Protein AF-A0A8J7ZF62-F1 (afdb_monomer_lite)

pLDDT: mean 92.62, std 10.87, range [41.09, 98.81]

Secondary structure (DSSP, 8-state):
-----SSHHHHHHHHHHHHHHHHHHHHHIIIIIGGGS-HHHHHHHHHHHHHHHHHSTT-HHHHHHHHHHHHHHHHHHHHTT-HHHHHHHHHHHHHHHHHTTT-HHHHHHHHHHHHHHHHHTBTBS-HHHHHHHHHHHHHHHHHTSS-HHHHHHHHHHHHHHHHHHHHTT-HHHHHHHHHHHHHHHHHSTT-HHHHHHHHHHHHHHHHHHHHTT-HHHHHHHHHHHHHHHHHSTT-HHHHHHHHHHHHHHHHHHTT-

Radius of gyration: 22.42 Å; chains: 1; bounding box: 70×42×64 Å

Structure (mmCIF, N/CA/C/O backbone):
data_AF-A0A8J7ZF62-F1
#
_entry.id   AF-A0A8J7ZF62-F1
#
loop_
_atom_site.group_PDB
_atom_site.id
_atom_site.type_symbol
_atom_site.label_atom_id
_atom_site.label_alt_id
_atom_site.label_comp_id
_atom_site.label_asym_id
_atom_site.label_entity_id
_atom_site.label_seq_id
_atom_site.pdbx_PDB_ins_code
_atom_site.Cartn_x
_atom_site.Cartn_y
_atom_site.Cartn_z
_atom_site.occupancy
_atom_site.B_iso_or_equiv
_atom_site.auth_seq_id
_atom_site.auth_comp_id
_atom_site.auth_asym_id
_atom_site.auth_atom_id
_atom_site.pdbx_PDB_model_num
ATOM 1 N N . MET A 1 1 ? -43.590 -21.146 37.765 1.00 41.09 1 MET A N 1
ATOM 2 C CA . MET A 1 1 ? -42.266 -20.569 37.448 1.00 41.09 1 MET A CA 1
ATOM 3 C C . MET A 1 1 ? -42.367 -19.839 36.117 1.00 41.09 1 MET A C 1
ATOM 5 O O . MET A 1 1 ? -42.512 -20.494 35.096 1.00 41.09 1 MET A O 1
ATOM 9 N N . LYS A 1 2 ? -42.397 -18.501 36.124 1.00 45.12 2 LYS A N 1
ATOM 10 C CA . LYS A 1 2 ? -42.258 -17.694 34.902 1.00 45.12 2 LYS A CA 1
ATOM 11 C C . LYS A 1 2 ? -40.768 -17.445 34.701 1.00 45.12 2 LYS A C 1
ATOM 13 O O . LYS A 1 2 ? -40.130 -16.904 35.596 1.00 45.12 2 LYS A O 1
ATOM 18 N N . ILE A 1 3 ? -40.233 -17.885 33.570 1.00 49.31 3 ILE A N 1
ATOM 19 C CA . ILE A 1 3 ? -38.840 -17.643 33.200 1.00 49.31 3 ILE A CA 1
ATOM 20 C C . ILE A 1 3 ? -38.743 -16.197 32.677 1.00 49.31 3 ILE A C 1
ATOM 22 O O . ILE A 1 3 ? -39.467 -15.870 31.733 1.00 49.31 3 ILE A O 1
ATOM 26 N N . PRO A 1 4 ? -37.901 -15.318 33.251 1.00 48.88 4 PRO A N 1
ATOM 27 C CA . PRO A 1 4 ? -37.620 -14.012 32.671 1.00 48.88 4 PRO A CA 1
ATOM 28 C C . PRO A 1 4 ? -36.510 -14.181 31.623 1.00 48.88 4 PRO A C 1
ATOM 30 O O . PRO A 1 4 ? -35.375 -14.480 31.970 1.00 48.88 4 PRO A O 1
ATOM 33 N N . LEU A 1 5 ? -36.839 -14.056 30.334 1.00 51.59 5 LEU A N 1
ATOM 34 C CA . LEU A 1 5 ? -35.880 -14.264 29.231 1.00 51.59 5 LEU A CA 1
ATOM 35 C C . LEU A 1 5 ? -35.875 -13.135 28.181 1.00 51.59 5 LEU A C 1
ATOM 37 O O . LEU A 1 5 ? -35.292 -13.302 27.114 1.00 51.59 5 LEU A O 1
ATOM 41 N N . SER A 1 6 ? -36.501 -11.981 28.447 1.00 55.50 6 SER A N 1
ATOM 42 C CA . SER A 1 6 ? -36.688 -10.933 27.424 1.00 55.50 6 SER A CA 1
ATOM 43 C C . SER A 1 6 ? -36.135 -9.539 27.753 1.00 55.50 6 SER A C 1
ATOM 45 O O . SER A 1 6 ? -36.217 -8.672 26.888 1.00 55.50 6 SER A O 1
ATOM 47 N N . SER A 1 7 ? -35.586 -9.286 28.949 1.00 56.16 7 SER A N 1
ATOM 48 C CA . SER A 1 7 ? -35.000 -7.973 29.295 1.00 56.16 7 SER A CA 1
ATOM 49 C C . SER A 1 7 ? -33.558 -7.819 28.810 1.00 56.16 7 SER A C 1
ATOM 51 O O . SER A 1 7 ? -33.207 -6.782 28.256 1.00 56.16 7 SER A O 1
ATOM 53 N N . ASP A 1 8 ? -32.745 -8.866 28.952 1.00 56.59 8 ASP A N 1
ATOM 54 C CA . ASP A 1 8 ? -31.286 -8.752 28.806 1.00 56.59 8 ASP A CA 1
ATOM 55 C C . ASP A 1 8 ? -30.835 -8.697 27.344 1.00 56.59 8 ASP A C 1
ATOM 57 O O . ASP A 1 8 ? -29.896 -7.990 27.002 1.00 56.59 8 ASP A O 1
ATOM 61 N N . LYS A 1 9 ? -31.547 -9.369 26.431 1.00 58.22 9 LYS A N 1
ATOM 62 C CA . LYS A 1 9 ? -31.253 -9.266 24.989 1.00 58.22 9 LYS A CA 1
ATOM 63 C C . LYS A 1 9 ? -31.572 -7.884 24.420 1.00 58.22 9 LYS A C 1
ATOM 65 O O . LYS A 1 9 ? -30.932 -7.455 23.466 1.00 58.22 9 LYS A O 1
ATOM 70 N N . LYS A 1 10 ? -32.562 -7.196 24.996 1.00 61.75 10 LYS A N 1
ATOM 71 C CA . LYS A 1 10 ? -32.988 -5.876 24.530 1.00 61.75 10 LYS A CA 1
ATOM 72 C C . LYS A 1 10 ? -32.010 -4.788 24.979 1.00 61.75 10 LYS A C 1
ATOM 74 O O . LYS A 1 10 ? -31.661 -3.935 24.176 1.00 61.75 10 LYS A O 1
ATOM 79 N N . SER A 1 11 ? -31.498 -4.872 26.209 1.00 67.06 11 SER A N 1
ATOM 80 C CA . SER A 1 11 ? -30.490 -3.927 26.711 1.00 67.06 11 SER A CA 1
ATOM 81 C C . SER A 1 11 ? -29.130 -4.079 26.021 1.00 67.06 11 SER A C 1
ATOM 83 O O . SER A 1 11 ? -28.473 -3.072 25.760 1.00 67.06 11 SER A O 1
ATOM 85 N N . ILE A 1 12 ? -28.722 -5.308 25.677 1.00 68.69 12 ILE A N 1
ATOM 86 C CA . ILE A 1 12 ? -27.487 -5.563 24.916 1.00 68.69 12 ILE A CA 1
ATOM 87 C C . ILE A 1 12 ? -27.594 -4.949 23.514 1.00 68.69 12 ILE A C 1
ATOM 89 O O . ILE A 1 12 ? -26.737 -4.155 23.139 1.00 68.69 12 ILE A O 1
ATOM 93 N N . SER A 1 13 ? -28.692 -5.215 22.800 1.00 71.94 13 SER A N 1
ATOM 94 C CA . SER A 1 13 ? -28.935 -4.657 21.463 1.00 71.94 13 SER A CA 1
ATOM 95 C C . SER A 1 13 ? -28.992 -3.123 21.457 1.00 71.94 13 SER A C 1
ATOM 97 O O . SER A 1 13 ? -28.430 -2.500 20.563 1.00 71.94 13 SER A O 1
ATOM 99 N N . GLU A 1 14 ? -29.606 -2.496 22.466 1.00 73.56 14 GLU A N 1
ATOM 100 C CA . GLU A 1 14 ? -29.635 -1.030 22.594 1.00 73.56 14 GLU A CA 1
ATOM 101 C C . GLU A 1 14 ? -28.251 -0.427 22.912 1.00 73.56 14 GLU A C 1
ATOM 103 O O . GLU A 1 14 ? -27.974 0.720 22.561 1.00 73.56 14 GLU A O 1
ATOM 108 N N . THR A 1 15 ? -27.370 -1.174 23.584 1.00 74.81 15 THR A N 1
ATOM 109 C CA . THR A 1 15 ? -26.011 -0.714 23.925 1.00 74.81 15 THR A CA 1
ATOM 110 C C . THR A 1 15 ? -25.049 -0.869 22.745 1.00 74.81 15 THR A C 1
ATOM 112 O O . THR A 1 15 ? -24.206 0.005 22.519 1.00 74.81 15 THR A O 1
ATOM 115 N N . GLU A 1 16 ? -25.197 -1.947 21.971 1.00 75.50 16 GLU A N 1
ATOM 116 C CA . GLU A 1 16 ? -24.475 -2.164 20.712 1.00 75.50 16 GLU A CA 1
ATOM 117 C C . GLU A 1 16 ? -24.835 -1.080 19.685 1.00 75.50 16 GLU A C 1
ATOM 119 O O . GLU A 1 16 ? -23.938 -0.415 19.172 1.00 75.50 16 GLU A O 1
ATOM 124 N N . ASP A 1 17 ? -26.127 -0.787 19.502 1.00 85.12 17 ASP A N 1
ATOM 125 C CA . ASP A 1 17 ? -26.613 0.242 18.568 1.00 85.12 17 ASP A CA 1
ATOM 126 C C . ASP A 1 17 ? -26.085 1.654 18.903 1.00 85.12 17 ASP A C 1
ATOM 128 O O . ASP A 1 17 ? -25.658 2.422 18.032 1.00 85.12 17 ASP A O 1
ATOM 132 N N . ARG A 1 18 ? -26.006 1.992 20.198 1.00 90.75 18 ARG A N 1
ATOM 133 C CA . ARG A 1 18 ? -25.376 3.245 20.656 1.00 90.75 18 ARG A CA 1
ATOM 134 C C . ARG A 1 18 ? -23.875 3.278 20.387 1.00 90.75 18 ARG A C 1
ATOM 136 O O . ARG A 1 18 ? -23.352 4.328 20.014 1.00 90.75 18 ARG A O 1
ATOM 143 N N . SER A 1 19 ? -23.183 2.158 20.588 1.00 95.12 19 SER A N 1
ATOM 144 C CA . SER A 1 19 ? -21.737 2.065 20.363 1.00 95.12 19 SER A CA 1
ATOM 145 C C . SER A 1 19 ? -21.403 2.207 18.880 1.00 95.12 19 SER A C 1
ATOM 147 O O . SER A 1 19 ? -20.509 2.966 18.521 1.00 95.12 19 SER A O 1
ATOM 149 N N . GLU A 1 20 ? -22.169 1.564 18.004 1.00 96.56 20 GLU A N 1
ATOM 150 C CA . GLU A 1 20 ? -22.017 1.706 16.556 1.00 96.56 20 GLU A CA 1
ATOM 151 C C . GLU A 1 20 ? -22.341 3.123 16.083 1.00 96.56 20 GLU A C 1
ATOM 153 O O . GLU A 1 20 ? -21.594 3.701 15.294 1.00 96.56 20 GLU A O 1
ATOM 158 N N . THR A 1 21 ? -23.403 3.737 16.613 1.00 97.19 21 THR A N 1
ATOM 159 C CA . THR A 1 21 ? -23.726 5.140 16.315 1.00 97.19 21 THR A CA 1
ATOM 160 C C . THR A 1 21 ? -22.565 6.061 16.683 1.00 97.19 21 THR A C 1
ATOM 162 O O . THR A 1 21 ? -22.135 6.873 15.861 1.00 97.19 21 THR A O 1
ATOM 165 N N . ARG A 1 22 ? -21.977 5.879 17.872 1.00 97.75 22 ARG A N 1
ATOM 166 C CA . ARG A 1 22 ? -20.811 6.662 18.290 1.00 97.75 22 ARG A CA 1
ATOM 167 C C . ARG A 1 22 ? -19.579 6.399 17.418 1.00 97.75 22 ARG A C 1
ATOM 169 O O . ARG A 1 22 ? -18.845 7.335 17.111 1.00 97.75 22 ARG A O 1
ATOM 176 N N . ALA A 1 23 ? -19.360 5.159 16.980 1.00 98.19 23 ALA A N 1
ATOM 177 C CA . ALA A 1 23 ? -18.282 4.818 16.052 1.00 98.19 23 ALA A CA 1
ATOM 178 C C . ALA A 1 23 ? -18.431 5.540 14.701 1.00 98.19 23 ALA A C 1
ATOM 180 O O . ALA A 1 23 ? -17.444 6.047 14.167 1.00 98.19 23 ALA A O 1
ATOM 181 N N . ARG A 1 24 ? -19.658 5.645 14.172 1.00 98.12 24 ARG A N 1
ATOM 182 C CA . ARG A 1 24 ? -19.947 6.391 12.934 1.00 98.12 24 ARG A CA 1
ATOM 183 C C . ARG A 1 24 ? -19.657 7.888 13.103 1.00 98.12 24 ARG A C 1
ATOM 185 O O . ARG A 1 24 ? -18.966 8.466 12.269 1.00 98.12 24 ARG A O 1
ATOM 192 N N . GLU A 1 25 ? -20.077 8.490 14.218 1.00 97.94 25 GLU A N 1
ATOM 193 C CA . GLU A 1 25 ? -19.758 9.893 14.537 1.00 97.94 25 GLU A CA 1
ATOM 194 C C . GLU A 1 25 ? -18.243 10.145 14.622 1.00 97.94 25 GLU A C 1
ATOM 196 O O . GLU A 1 25 ? -17.729 11.101 14.039 1.00 97.94 25 GLU A O 1
ATOM 201 N N . LEU A 1 26 ? -17.509 9.280 15.332 1.00 98.31 26 LEU A N 1
ATOM 202 C CA . LEU A 1 26 ? -16.053 9.389 15.473 1.00 98.31 26 LEU A CA 1
ATOM 203 C C . LEU A 1 26 ? -15.341 9.214 14.131 1.00 98.31 26 LEU A C 1
ATOM 205 O O . LEU A 1 26 ? -14.398 9.953 13.835 1.00 98.31 26 LEU A O 1
ATOM 209 N N . MET A 1 27 ? -15.810 8.285 13.295 1.00 98.00 27 MET A N 1
ATOM 210 C CA . MET A 1 27 ? -15.311 8.138 11.933 1.00 98.00 27 MET A CA 1
ATOM 211 C C . MET A 1 27 ? -15.500 9.432 11.136 1.00 98.00 27 MET A C 1
ATOM 213 O O . MET A 1 27 ? -14.552 9.880 10.485 1.00 98.00 27 MET A O 1
ATOM 217 N N . ASP A 1 28 ? -16.674 10.059 11.186 1.00 96.75 28 ASP A N 1
ATOM 218 C CA . ASP A 1 28 ? -16.930 11.304 10.457 1.00 96.75 28 ASP A CA 1
ATOM 219 C C . ASP A 1 28 ? -16.019 12.439 10.936 1.00 96.75 28 ASP A C 1
ATOM 221 O O . ASP A 1 28 ? -15.400 13.123 10.112 1.00 96.75 28 ASP A O 1
ATOM 225 N N . LEU A 1 29 ? -15.852 12.587 12.255 1.00 97.25 29 LEU A N 1
ATOM 226 C CA . LEU A 1 29 ?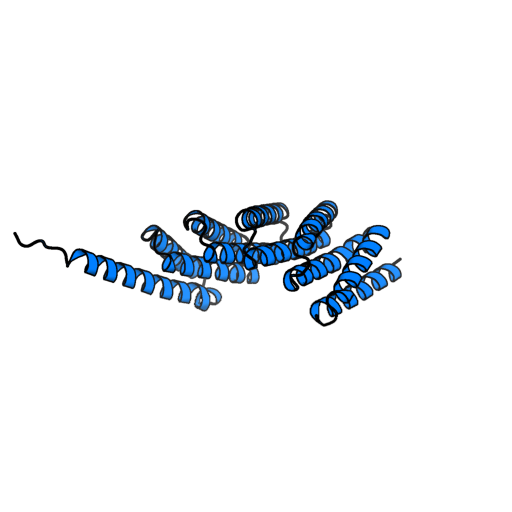 -14.924 13.545 12.864 1.00 97.25 29 LEU A CA 1
ATOM 227 C C . LEU A 1 29 ? -13.486 13.342 12.367 1.00 97.25 29 LEU A C 1
ATOM 229 O O . LEU A 1 29 ? -12.842 14.284 11.893 1.00 97.25 29 LEU A O 1
ATOM 233 N N . ILE A 1 30 ? -12.989 12.106 12.399 1.00 97.00 30 ILE A N 1
ATOM 234 C CA . ILE A 1 30 ? -11.614 11.783 12.007 1.00 97.00 30 ILE A CA 1
ATOM 235 C C . ILE A 1 30 ? -11.395 11.936 10.498 1.00 97.00 30 ILE A C 1
ATOM 237 O O . ILE A 1 30 ? -10.363 12.451 10.069 1.00 97.00 30 ILE A O 1
ATOM 241 N N . THR A 1 31 ? -12.341 11.492 9.675 1.00 94.31 31 THR A N 1
ATOM 242 C CA . THR A 1 31 ? -12.147 11.428 8.219 1.00 94.31 31 THR A CA 1
ATOM 243 C C . THR A 1 31 ? -12.431 12.754 7.514 1.00 94.31 31 THR A C 1
ATOM 245 O O . THR A 1 31 ? -11.742 13.073 6.543 1.00 94.31 31 THR A O 1
ATOM 248 N N . HIS A 1 32 ? -13.380 13.557 8.010 1.00 92.31 32 HIS A N 1
ATOM 249 C CA . HIS A 1 32 ? -13.807 14.799 7.354 1.00 92.31 32 HIS A CA 1
ATOM 250 C C . HIS A 1 32 ? -13.355 16.070 8.080 1.00 92.31 32 HIS A C 1
ATOM 252 O O . HIS A 1 32 ? -13.040 17.068 7.423 1.00 92.31 32 HIS A O 1
ATOM 258 N N . PHE A 1 33 ? -13.301 16.058 9.416 1.00 89.75 33 PHE A N 1
ATOM 259 C CA . PHE A 1 33 ? -13.022 17.268 10.195 1.00 89.75 33 PHE A CA 1
ATOM 260 C C . PHE A 1 33 ? -11.558 17.377 10.624 1.00 89.75 33 PHE A C 1
ATOM 262 O O . PHE A 1 33 ? -10.990 18.464 10.503 1.00 89.75 33 PHE A O 1
ATOM 269 N N . ALA A 1 34 ? -10.904 16.281 11.026 1.00 90.31 34 ALA A N 1
ATOM 270 C CA . ALA A 1 34 ? -9.503 16.292 11.469 1.00 90.31 34 ALA A CA 1
ATOM 271 C C . ALA A 1 34 ? -8.514 16.976 10.495 1.00 90.31 34 ALA A C 1
ATOM 273 O O . ALA A 1 34 ? -7.619 17.692 10.965 1.00 90.31 34 ALA A O 1
ATOM 274 N N . PRO A 1 35 ? -8.677 16.884 9.153 1.00 89.38 35 PRO A N 1
ATOM 275 C CA . PRO A 1 35 ? -7.823 17.610 8.212 1.00 89.38 35 PRO A CA 1
ATOM 276 C C . PRO A 1 35 ? -7.818 19.138 8.390 1.00 89.38 35 PRO A C 1
ATOM 278 O O . PRO A 1 35 ? -6.877 19.789 7.934 1.00 89.38 35 PRO A O 1
ATOM 281 N N . LYS A 1 36 ? -8.819 19.710 9.071 1.00 90.62 36 LYS A N 1
ATOM 282 C CA . LYS A 1 36 ? -8.976 21.154 9.319 1.00 90.62 36 LYS A CA 1
ATOM 283 C C . LYS A 1 36 ? -8.787 21.556 10.785 1.00 90.62 36 LYS A C 1
ATOM 285 O O . LYS A 1 36 ? -8.944 22.729 11.103 1.00 90.62 36 LYS A O 1
ATOM 290 N N . GLN A 1 37 ? -8.480 20.608 11.666 1.00 91.44 37 GLN A N 1
ATOM 291 C CA . GLN A 1 37 ? -8.398 20.831 13.110 1.00 91.44 37 GLN A CA 1
ATOM 292 C C . GLN A 1 37 ? -6.960 20.699 13.632 1.00 91.44 37 GLN A C 1
ATOM 294 O O . GLN A 1 37 ? -6.110 20.098 12.956 1.00 91.44 37 GLN A O 1
ATOM 299 N N . PRO A 1 38 ? -6.674 21.231 14.838 1.00 92.69 38 PRO A N 1
ATOM 300 C CA . PRO A 1 38 ? -5.448 20.925 15.560 1.00 92.69 38 PRO A CA 1
ATOM 301 C C . PRO A 1 38 ? -5.266 19.416 15.735 1.00 92.69 38 PRO A C 1
ATOM 303 O O . PRO A 1 38 ? -6.230 18.672 15.912 1.00 92.69 38 PRO A O 1
ATOM 306 N N . VAL A 1 39 ? -4.015 18.954 15.730 1.00 93.31 39 VAL A N 1
ATOM 307 C CA . VAL A 1 39 ? -3.707 17.521 15.876 1.00 93.31 39 VAL A CA 1
ATOM 308 C C . VAL A 1 39 ? -4.200 16.941 17.210 1.00 93.31 39 VAL A C 1
ATOM 310 O O . VAL A 1 39 ? -4.507 15.757 17.295 1.00 93.31 39 VAL A O 1
ATOM 313 N N . THR A 1 40 ? -4.343 17.777 18.240 1.00 95.12 40 THR A N 1
ATOM 314 C CA . THR A 1 40 ? -4.894 17.388 19.543 1.00 95.12 40 THR A CA 1
ATOM 315 C C . THR A 1 40 ? -6.334 16.890 19.445 1.00 95.12 40 THR A C 1
ATOM 317 O O . THR A 1 40 ? -6.666 15.906 20.095 1.00 95.12 40 THR A O 1
ATOM 320 N N . GLU A 1 41 ? -7.169 17.495 18.593 1.00 96.00 41 GLU A N 1
ATOM 321 C CA . GLU A 1 41 ? -8.555 17.046 18.393 1.00 96.00 41 GLU A CA 1
ATOM 322 C C . GLU A 1 41 ? -8.603 15.658 17.760 1.00 96.00 41 GLU A C 1
ATOM 324 O O . GLU A 1 41 ? -9.335 14.785 18.219 1.00 96.00 41 GLU A O 1
ATOM 329 N N . PHE A 1 42 ? -7.742 15.416 16.766 1.00 96.81 42 PHE A N 1
ATOM 330 C CA . PHE A 1 42 ? -7.580 14.081 16.199 1.00 96.81 42 PHE A CA 1
ATOM 331 C C . PHE A 1 42 ? -7.225 13.057 17.285 1.00 96.81 42 PHE A C 1
ATOM 333 O O . PHE A 1 42 ? -7.841 11.993 17.343 1.00 96.81 42 PHE A O 1
ATOM 340 N N . TYR A 1 43 ? -6.264 13.385 18.155 1.00 97.12 43 TYR A N 1
ATOM 341 C CA . TYR A 1 43 ? -5.836 12.482 19.221 1.00 97.12 43 TYR A CA 1
ATOM 342 C C . TYR A 1 43 ? -6.926 12.223 20.266 1.00 97.12 43 TYR A C 1
ATOM 344 O O . TYR A 1 43 ? -7.049 11.091 20.734 1.00 97.12 43 TYR A O 1
ATOM 352 N N . ASN A 1 44 ? -7.761 13.215 20.577 1.00 97.62 44 ASN A N 1
ATOM 353 C CA . ASN A 1 44 ? -8.921 13.027 21.446 1.00 97.62 44 ASN A CA 1
ATOM 354 C C . ASN A 1 44 ? -9.906 12.018 20.836 1.00 97.62 44 ASN A C 1
ATOM 356 O O . ASN A 1 44 ? -10.265 11.034 21.482 1.00 97.62 44 ASN A O 1
ATOM 360 N N . TRP A 1 45 ? -10.288 12.216 19.571 1.00 98.25 45 TRP A N 1
ATOM 361 C CA . TRP A 1 45 ? -11.265 11.353 18.901 1.00 98.25 45 TRP A CA 1
ATOM 362 C C . TRP A 1 45 ? -10.742 9.941 18.660 1.00 98.25 45 TRP A C 1
ATOM 364 O O . TRP A 1 45 ? -11.469 8.977 18.888 1.00 98.25 45 TRP A O 1
ATOM 374 N N . ILE A 1 46 ? -9.485 9.783 18.233 1.00 98.25 46 ILE A N 1
ATOM 375 C CA . ILE A 1 46 ? -8.940 8.444 17.987 1.00 98.25 46 ILE A CA 1
ATOM 376 C C . ILE A 1 46 ? -8.746 7.662 19.286 1.00 98.25 46 ILE A C 1
ATOM 378 O O . ILE A 1 46 ? -8.992 6.461 19.303 1.00 98.25 46 ILE A O 1
ATOM 382 N N . THR A 1 47 ? -8.371 8.326 20.384 1.00 98.38 47 THR A N 1
ATOM 383 C CA . THR A 1 47 ? -8.261 7.678 21.701 1.00 98.38 47 THR A CA 1
ATOM 384 C C . THR A 1 47 ? -9.626 7.187 22.173 1.00 98.38 47 THR A C 1
ATOM 386 O O . THR A 1 47 ? -9.752 6.058 22.646 1.00 98.38 47 THR A O 1
ATOM 389 N N . GLU A 1 48 ? -10.668 8.003 21.994 1.00 98.31 48 GLU A N 1
ATOM 390 C CA . GLU A 1 48 ? -12.041 7.592 22.286 1.00 98.31 48 GLU A CA 1
ATOM 391 C C . GLU A 1 48 ? -12.461 6.387 21.431 1.00 98.31 48 GLU A C 1
ATOM 393 O O . GLU A 1 48 ? -13.007 5.417 21.959 1.00 98.31 48 GLU A O 1
ATOM 398 N N . PHE A 1 49 ? -12.156 6.407 20.131 1.00 98.44 49 PHE A N 1
ATOM 399 C CA . PHE A 1 49 ? -12.523 5.329 19.214 1.00 98.44 49 PHE A CA 1
ATOM 400 C C . PHE A 1 49 ? -11.782 4.019 19.526 1.00 98.44 49 PHE A C 1
ATOM 402 O O . PHE A 1 49 ? -12.386 2.947 19.530 1.00 98.44 49 PHE A O 1
ATOM 409 N N . LEU A 1 50 ? -10.493 4.092 19.870 1.00 98.12 50 LEU A N 1
ATOM 410 C CA . LEU A 1 50 ? -9.723 2.933 20.326 1.00 98.12 50 LEU A CA 1
ATOM 411 C C . LEU A 1 50 ? -10.343 2.328 21.594 1.00 98.12 50 LEU A C 1
ATOM 413 O O . LEU A 1 50 ? -10.592 1.125 21.632 1.00 98.12 50 LEU A O 1
ATOM 417 N N . SER A 1 51 ? -10.699 3.155 22.583 1.00 97.94 51 SER A N 1
ATOM 418 C CA . SER A 1 51 ? -11.371 2.680 23.802 1.00 97.94 51 SER A CA 1
ATOM 419 C C . SER A 1 51 ? -12.746 2.065 23.517 1.00 97.94 51 SER A C 1
ATOM 421 O O . SER A 1 51 ? -13.137 1.078 24.145 1.00 97.94 51 SER A O 1
ATOM 423 N N . LEU A 1 52 ? -13.497 2.626 22.566 1.00 97.50 52 LEU A N 1
ATOM 424 C CA . LEU A 1 52 ? -14.780 2.078 22.132 1.00 97.50 52 LEU A CA 1
ATOM 425 C C . LEU A 1 52 ? -14.615 0.686 21.501 1.00 97.50 52 LEU A C 1
ATOM 427 O O . LEU A 1 52 ? -15.404 -0.208 21.803 1.00 97.50 52 LEU A O 1
ATOM 431 N N . ASN A 1 53 ? -13.578 0.488 20.684 1.00 96.50 53 ASN A N 1
ATOM 432 C CA . ASN A 1 53 ? -13.234 -0.810 20.105 1.00 96.50 53 ASN A CA 1
ATOM 433 C C . ASN A 1 53 ? -12.801 -1.828 21.173 1.00 96.50 53 ASN A C 1
ATOM 435 O O . ASN A 1 53 ? -13.276 -2.959 21.166 1.00 96.50 53 ASN A O 1
ATOM 439 N N . GLU A 1 54 ? -11.973 -1.424 22.141 1.00 96.12 54 GLU A N 1
ATOM 440 C CA . GLU A 1 54 ? -11.555 -2.286 23.260 1.00 96.12 54 GLU A CA 1
ATOM 441 C C . GLU A 1 54 ? -12.735 -2.771 24.113 1.00 96.12 54 GLU A C 1
ATOM 443 O O . GLU A 1 54 ? -12.741 -3.909 24.581 1.00 96.12 54 GLU A O 1
ATOM 448 N N . LYS A 1 55 ? -13.757 -1.926 24.299 1.00 95.88 55 LYS A N 1
ATOM 449 C CA . LYS A 1 55 ? -14.995 -2.290 25.010 1.00 95.88 55 LYS A CA 1
ATOM 450 C C . LYS A 1 55 ? -15.907 -3.209 24.197 1.00 95.88 55 LYS A C 1
ATOM 452 O O . LYS A 1 55 ? -16.761 -3.870 24.781 1.00 95.88 55 LYS A O 1
ATOM 457 N N . ASN A 1 56 ? -15.726 -3.260 22.879 1.00 94.00 56 ASN A N 1
ATOM 458 C CA . ASN A 1 56 ? -16.554 -4.023 21.949 1.00 94.00 56 ASN A CA 1
ATOM 459 C C . ASN A 1 56 ? -15.689 -4.912 21.028 1.00 94.00 56 ASN A C 1
ATOM 461 O O . ASN A 1 56 ? -15.804 -4.822 19.805 1.00 94.00 56 ASN A O 1
ATOM 465 N N . PRO A 1 57 ? -14.842 -5.809 21.573 1.00 90.94 57 PRO A N 1
ATOM 466 C CA . PRO A 1 57 ? -13.783 -6.485 20.814 1.00 90.94 57 PRO A CA 1
ATOM 467 C C . PRO A 1 57 ? -14.290 -7.468 19.748 1.00 90.94 57 PRO A C 1
ATOM 469 O O . PRO A 1 57 ? -13.511 -7.919 18.917 1.00 90.94 57 PRO A O 1
ATOM 472 N N . ASN A 1 58 ? -15.579 -7.814 19.765 1.00 90.12 58 ASN A N 1
ATOM 473 C CA . ASN A 1 58 ? -16.207 -8.697 18.779 1.00 90.12 58 ASN A CA 1
ATOM 474 C C . ASN A 1 58 ? -17.136 -7.948 17.807 1.00 90.12 58 ASN A C 1
ATOM 476 O O . ASN A 1 58 ? -17.736 -8.581 16.937 1.00 90.12 58 ASN A O 1
ATOM 480 N N . ASN A 1 59 ? -17.291 -6.625 17.951 1.00 92.88 59 ASN A N 1
ATOM 481 C CA . ASN A 1 59 ? -18.141 -5.844 17.060 1.00 92.88 59 ASN A CA 1
ATOM 482 C C . ASN A 1 59 ? -17.370 -5.510 15.773 1.00 92.88 59 ASN A C 1
ATOM 484 O O . ASN A 1 59 ? -16.499 -4.637 15.746 1.00 92.88 59 ASN A O 1
ATOM 488 N N . LYS A 1 60 ? -17.712 -6.225 14.698 1.00 92.56 60 LYS A N 1
ATOM 489 C CA . LYS A 1 60 ? -17.066 -6.087 13.388 1.00 92.56 60 LYS A CA 1
ATOM 490 C C . LYS A 1 60 ? -17.267 -4.709 12.764 1.00 92.56 60 LYS A C 1
ATOM 492 O O . LYS A 1 60 ? -16.353 -4.221 12.110 1.00 92.56 60 LYS A O 1
ATOM 497 N N . GLU A 1 61 ? -18.424 -4.081 12.966 1.00 94.31 61 GLU A N 1
ATOM 498 C CA . GLU A 1 61 ? -18.689 -2.754 12.409 1.00 94.31 61 GLU A CA 1
ATOM 499 C C . GLU A 1 61 ? -17.793 -1.701 13.069 1.00 94.31 61 GLU A C 1
ATOM 501 O O . GLU A 1 61 ? -17.148 -0.920 12.374 1.00 94.31 61 GLU A O 1
ATOM 506 N N . ILE A 1 62 ? -17.664 -1.725 14.399 1.00 96.62 62 ILE A N 1
ATOM 507 C CA . ILE A 1 62 ? -16.768 -0.814 15.128 1.00 96.62 62 ILE A CA 1
ATOM 508 C C . ILE A 1 62 ? -15.316 -1.002 14.670 1.00 96.62 62 ILE A C 1
ATOM 510 O O . ILE A 1 62 ? -14.638 -0.011 14.386 1.00 96.62 62 ILE A O 1
ATOM 514 N N . GLN A 1 63 ? -14.854 -2.250 14.542 1.00 96.62 63 GLN A N 1
ATOM 515 C CA . GLN A 1 63 ? -13.512 -2.559 14.036 1.00 96.62 63 GLN A CA 1
ATOM 516 C C . GLN A 1 63 ? -13.303 -2.025 12.615 1.00 96.62 63 GLN A C 1
ATOM 518 O O . GLN A 1 63 ? -12.295 -1.374 12.342 1.00 96.62 63 GLN A O 1
ATOM 523 N N . GLU A 1 64 ? -14.263 -2.248 11.716 1.00 96.88 64 GLU A N 1
ATOM 524 C CA . GLU A 1 64 ? -14.179 -1.791 10.332 1.00 96.88 64 GLU A CA 1
ATOM 525 C C . GLU A 1 64 ? -14.139 -0.256 10.234 1.00 96.88 64 GLU A C 1
ATOM 527 O O . GLU A 1 64 ? -13.270 0.301 9.551 1.00 96.88 64 GLU A O 1
ATOM 532 N N . LEU A 1 65 ? -15.038 0.441 10.939 1.00 98.06 65 LEU A N 1
ATOM 533 C CA . LEU A 1 65 ? -15.105 1.906 10.957 1.00 98.06 65 LEU A CA 1
ATOM 534 C C . LEU A 1 65 ? -13.822 2.517 11.544 1.00 98.06 65 LEU A C 1
ATOM 536 O O . LEU A 1 65 ? -13.290 3.496 11.002 1.00 98.06 65 LEU A O 1
ATOM 540 N N . LEU A 1 66 ? -13.278 1.919 12.609 1.00 98.44 66 LEU A N 1
ATOM 541 C CA . LEU A 1 66 ? -12.006 2.328 13.200 1.00 98.44 66 LEU A CA 1
ATOM 542 C C . LEU A 1 66 ? -10.852 2.127 12.211 1.00 98.44 66 LEU A C 1
ATOM 544 O O . LEU A 1 66 ? -10.084 3.061 11.962 1.00 98.44 66 LEU A O 1
ATOM 548 N N . SER A 1 67 ? -10.743 0.950 11.591 1.00 98.25 67 SER A N 1
ATOM 549 C CA . SER A 1 67 ? -9.695 0.661 10.609 1.00 98.25 67 SER A CA 1
ATOM 550 C C . SER A 1 67 ? -9.756 1.594 9.400 1.00 98.25 67 SER A C 1
ATOM 552 O O . SER A 1 67 ? -8.723 2.096 8.945 1.00 98.25 67 SER A O 1
ATOM 554 N N . ARG A 1 68 ? -10.962 1.902 8.912 1.00 97.75 68 ARG A N 1
ATOM 555 C CA . ARG A 1 68 ? -11.179 2.865 7.825 1.00 97.75 68 ARG A CA 1
ATOM 556 C C . ARG A 1 68 ? -10.762 4.285 8.217 1.00 97.75 68 ARG A C 1
ATOM 558 O O . ARG A 1 68 ? -10.181 5.004 7.392 1.00 97.75 68 ARG A O 1
ATOM 565 N N . SER A 1 69 ? -11.026 4.677 9.461 1.00 98.31 69 SER A N 1
ATOM 566 C CA . SER A 1 69 ? -10.620 5.970 10.020 1.00 98.31 69 SER A CA 1
ATOM 567 C C . SER A 1 69 ? -9.100 6.074 10.108 1.00 98.31 69 SER A C 1
ATOM 569 O O . SER A 1 69 ? -8.519 6.983 9.517 1.00 98.31 69 SER A O 1
ATOM 571 N N . LEU A 1 70 ? -8.446 5.082 10.723 1.00 98.56 70 LEU A N 1
ATOM 572 C CA . LEU A 1 70 ? -6.987 4.996 10.838 1.00 98.56 70 LEU A CA 1
ATOM 573 C C . LEU A 1 70 ? -6.305 5.043 9.465 1.00 98.56 70 LEU A C 1
ATOM 575 O O . LEU A 1 70 ? -5.406 5.854 9.243 1.00 98.56 70 LEU A O 1
ATOM 579 N N . LYS A 1 71 ? -6.781 4.247 8.499 1.00 98.06 71 LYS A N 1
ATOM 580 C CA . LYS A 1 71 ? -6.282 4.262 7.115 1.00 98.06 71 LYS A CA 1
ATOM 581 C C . LYS A 1 71 ? -6.359 5.655 6.481 1.00 98.06 71 LYS A C 1
ATOM 583 O O . LYS A 1 71 ? -5.417 6.095 5.822 1.00 98.06 71 LYS A O 1
ATOM 588 N N . SER A 1 72 ? -7.470 6.364 6.679 1.00 97.25 72 SER A N 1
ATOM 589 C CA . SER A 1 72 ? -7.648 7.727 6.161 1.00 97.25 72 SER A CA 1
ATOM 590 C C . SER A 1 72 ? -6.690 8.717 6.833 1.00 97.25 72 SER A C 1
ATOM 592 O O . SER A 1 72 ? -6.138 9.597 6.168 1.00 97.25 72 SER A O 1
ATOM 594 N N . SER A 1 73 ? -6.424 8.539 8.128 1.00 98.12 73 SER A N 1
ATOM 595 C CA . SER A 1 73 ? -5.473 9.350 8.892 1.00 98.12 73 SER A CA 1
ATOM 596 C C . SER A 1 73 ? -4.021 9.158 8.442 1.00 98.12 73 SER A C 1
ATOM 598 O O . SER A 1 73 ? -3.274 10.134 8.436 1.00 98.12 73 SER A O 1
ATOM 600 N N . ILE A 1 74 ? -3.625 7.964 7.973 1.00 98.06 74 ILE A N 1
ATOM 601 C CA . ILE A 1 74 ? -2.307 7.746 7.338 1.00 98.06 74 ILE A CA 1
ATOM 602 C C . ILE A 1 74 ? -2.105 8.694 6.162 1.00 98.06 74 ILE A C 1
ATOM 604 O O . ILE A 1 74 ? -1.068 9.349 6.065 1.00 98.06 74 ILE A O 1
ATOM 608 N N . ARG A 1 75 ? -3.111 8.801 5.285 1.00 95.69 75 ARG A N 1
ATOM 609 C CA . ARG A 1 75 ? -3.063 9.712 4.137 1.00 95.69 75 ARG A CA 1
ATOM 610 C C . ARG A 1 75 ? -2.941 11.165 4.596 1.00 95.69 75 ARG A C 1
ATOM 612 O O . ARG A 1 75 ? -2.051 11.870 4.133 1.00 95.69 75 ARG A O 1
ATOM 619 N N . MET A 1 76 ? -3.777 11.579 5.551 1.00 95.81 76 MET A N 1
ATOM 620 C CA . MET A 1 76 ? -3.757 12.936 6.111 1.00 95.81 76 MET A CA 1
ATOM 621 C C . MET A 1 76 ? -2.381 13.308 6.689 1.00 95.81 76 MET A C 1
ATOM 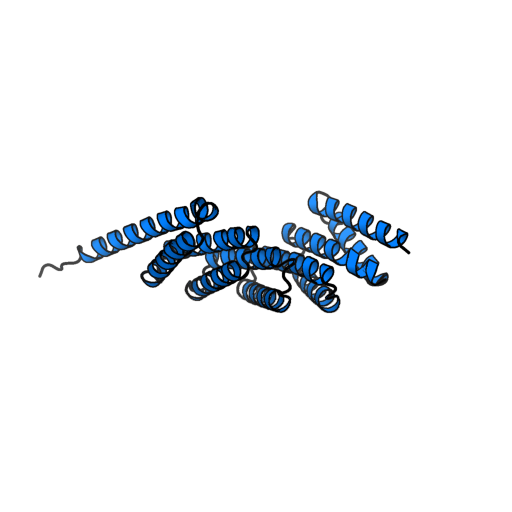623 O O . MET A 1 76 ? -1.842 14.369 6.374 1.00 95.81 76 MET A O 1
ATOM 627 N N . PHE A 1 77 ? -1.794 12.455 7.534 1.00 96.38 77 PHE A N 1
ATOM 628 C CA . PHE A 1 77 ? -0.485 12.730 8.129 1.00 96.38 77 PHE A CA 1
ATOM 629 C C . PHE A 1 77 ? 0.652 12.647 7.112 1.00 96.38 77 PHE A C 1
ATOM 631 O O . PHE A 1 77 ? 1.582 13.452 7.177 1.00 96.38 77 PHE A O 1
ATOM 638 N N . GLY A 1 78 ? 0.552 11.742 6.138 1.00 94.56 78 GLY A N 1
ATOM 639 C CA . GLY A 1 78 ? 1.474 11.666 5.011 1.00 94.56 78 GLY A CA 1
ATOM 640 C C . GLY A 1 78 ? 1.507 12.957 4.187 1.00 94.56 78 GLY A C 1
ATOM 641 O O . GLY A 1 78 ? 2.583 13.494 3.926 1.00 94.56 78 GLY A O 1
ATOM 642 N N . GLU A 1 79 ? 0.342 13.516 3.849 1.00 93.62 79 GLU A N 1
ATOM 643 C CA . GLU A 1 79 ? 0.214 14.801 3.138 1.00 93.62 79 GLU A CA 1
ATOM 644 C C . GLU A 1 79 ? 0.788 15.973 3.945 1.00 93.62 79 GLU A C 1
ATOM 646 O O . GLU A 1 79 ? 1.427 16.865 3.383 1.00 93.62 79 GLU A O 1
ATOM 651 N N . ARG A 1 80 ? 0.629 15.939 5.273 1.00 93.19 80 ARG A N 1
ATOM 652 C CA . ARG A 1 80 ? 1.214 16.913 6.209 1.00 93.19 80 ARG A CA 1
ATOM 653 C C . ARG A 1 80 ? 2.707 16.693 6.481 1.00 93.19 80 ARG A C 1
ATOM 655 O O . ARG A 1 80 ? 3.318 17.523 7.147 1.00 93.19 80 ARG A O 1
ATOM 662 N N . LYS A 1 81 ? 3.301 15.604 5.973 1.00 93.38 81 LYS A N 1
ATOM 663 C CA . LYS A 1 81 ? 4.677 15.156 6.277 1.00 93.38 81 LYS A CA 1
ATOM 664 C C . LYS A 1 81 ? 4.932 14.914 7.773 1.00 93.38 81 LYS A C 1
ATOM 666 O O . LYS A 1 81 ? 6.070 14.953 8.237 1.00 93.38 81 LYS A O 1
ATOM 671 N N . SER A 1 82 ? 3.876 14.619 8.523 1.00 94.31 82 SER A N 1
ATOM 672 C CA . SER A 1 82 ? 3.919 14.240 9.935 1.00 94.31 82 SER A CA 1
ATOM 673 C C . SER A 1 82 ? 4.217 12.744 10.065 1.00 94.31 82 SER A C 1
ATOM 675 O O . SER A 1 82 ? 3.345 11.942 10.394 1.00 94.31 82 SER A O 1
ATOM 677 N N . PHE A 1 83 ? 5.449 12.335 9.748 1.00 94.19 83 PHE A N 1
ATOM 678 C CA . PHE A 1 83 ? 5.790 10.910 9.638 1.00 94.19 83 PHE A CA 1
ATOM 679 C C . PHE A 1 83 ? 5.679 10.143 10.961 1.00 94.19 83 PHE A C 1
ATOM 681 O O . PHE A 1 83 ? 5.268 8.988 10.946 1.00 94.19 83 PHE A O 1
ATOM 688 N N . ALA A 1 84 ? 6.001 10.776 12.092 1.00 94.31 84 ALA A N 1
ATOM 689 C CA . ALA A 1 84 ? 5.863 10.149 13.407 1.00 94.31 84 ALA A CA 1
ATOM 690 C C . ALA A 1 84 ? 4.392 9.830 13.726 1.00 94.31 84 ALA A C 1
ATOM 692 O O . ALA A 1 84 ? 4.075 8.696 14.076 1.00 94.31 84 ALA A O 1
ATOM 693 N N . ASP A 1 85 ? 3.491 10.795 13.513 1.00 96.25 85 ASP A N 1
ATOM 694 C CA . ASP A 1 85 ? 2.048 10.600 13.700 1.00 96.25 85 ASP A CA 1
ATOM 695 C C . ASP A 1 85 ? 1.499 9.539 12.733 1.00 96.25 85 ASP A C 1
ATOM 697 O O . ASP A 1 85 ? 0.724 8.670 13.126 1.00 96.25 85 ASP A O 1
ATOM 701 N N . MET A 1 86 ? 1.947 9.558 11.472 1.00 97.00 86 MET A N 1
ATOM 702 C CA . MET A 1 86 ? 1.574 8.555 10.472 1.00 97.00 86 MET A CA 1
ATOM 703 C C . MET A 1 86 ? 1.970 7.138 10.908 1.00 97.00 86 MET A C 1
ATOM 705 O O . MET A 1 86 ? 1.160 6.220 10.813 1.00 97.00 86 MET A O 1
ATOM 709 N N . LEU A 1 87 ? 3.200 6.940 11.389 1.00 96.88 87 LEU A N 1
ATOM 710 C CA . LEU A 1 87 ? 3.660 5.625 11.842 1.00 96.88 87 LEU A CA 1
ATOM 711 C C . LEU A 1 87 ? 2.925 5.169 13.110 1.00 96.88 87 LEU A C 1
ATOM 713 O O . LEU A 1 87 ? 2.537 4.008 13.186 1.00 96.88 87 LEU A O 1
ATOM 717 N N . ASN A 1 88 ? 2.635 6.084 14.038 1.00 97.38 88 ASN A N 1
ATOM 718 C CA . ASN A 1 88 ? 1.829 5.790 15.224 1.00 97.38 88 ASN A CA 1
ATOM 719 C C . ASN A 1 88 ? 0.412 5.303 14.852 1.00 97.38 88 ASN A C 1
ATOM 721 O O . ASN A 1 88 ? -0.055 4.266 15.318 1.00 97.38 88 ASN A O 1
ATOM 725 N N . VAL A 1 89 ? -0.260 6.000 13.930 1.00 98.38 89 VAL A N 1
ATOM 726 C CA . VAL A 1 89 ? -1.568 5.574 13.403 1.00 98.38 89 VAL A CA 1
ATOM 727 C C . VAL A 1 89 ? -1.486 4.207 12.713 1.00 98.38 89 VAL A C 1
ATOM 729 O O . VAL A 1 89 ? -2.423 3.413 12.806 1.00 98.38 89 VAL A O 1
ATOM 732 N N . LEU A 1 90 ? -0.377 3.905 12.034 1.00 98.50 90 LEU A N 1
ATOM 733 C CA . LEU A 1 90 ? -0.189 2.626 11.349 1.00 98.50 90 LEU A CA 1
ATOM 734 C C . LEU A 1 90 ? -0.017 1.470 12.337 1.00 98.50 90 LEU A C 1
ATOM 736 O O . LEU A 1 90 ? -0.509 0.372 12.077 1.00 98.50 90 LEU A O 1
ATOM 740 N N . ASP A 1 91 ? 0.651 1.711 13.463 1.00 98.31 91 ASP A N 1
ATOM 741 C CA . ASP A 1 91 ? 0.796 0.728 14.536 1.00 98.31 91 ASP A CA 1
ATOM 742 C C . ASP A 1 91 ? -0.536 0.493 15.274 1.00 98.31 91 ASP A C 1
ATOM 744 O O . ASP A 1 91 ? -0.873 -0.654 15.584 1.00 98.31 91 ASP A O 1
ATOM 748 N N . ASN A 1 92 ? -1.368 1.530 15.434 1.00 98.00 92 ASN A N 1
ATOM 749 C CA . ASN A 1 92 ? -2.751 1.358 15.896 1.00 98.00 92 ASN A CA 1
ATOM 750 C C . ASN A 1 92 ? -3.561 0.479 14.930 1.00 98.00 92 ASN A C 1
ATOM 752 O O . ASN A 1 92 ? -4.242 -0.448 15.362 1.00 98.00 92 ASN A O 1
ATOM 756 N N . LEU A 1 93 ? -3.456 0.710 13.615 1.00 98.38 93 LEU A N 1
ATOM 757 C CA . LEU A 1 93 ? -4.155 -0.113 12.619 1.00 98.38 93 LEU A CA 1
ATOM 758 C C . LEU A 1 93 ? -3.657 -1.562 12.609 1.00 98.38 93 LEU A C 1
ATOM 760 O O . LEU A 1 93 ? -4.460 -2.481 12.468 1.00 98.38 93 LEU A O 1
ATOM 764 N N . HIS A 1 94 ? -2.353 -1.771 12.795 1.00 97.25 94 HIS A N 1
ATOM 765 C CA . HIS A 1 94 ? -1.787 -3.108 12.943 1.00 97.25 94 HIS A CA 1
ATOM 766 C C . HIS A 1 94 ? -2.374 -3.839 14.159 1.00 97.25 94 HIS A C 1
ATOM 768 O O . HIS A 1 94 ? -2.755 -5.000 14.038 1.00 97.25 94 HIS A O 1
ATOM 774 N N . SER A 1 95 ? -2.519 -3.139 15.288 1.00 95.81 95 SER A N 1
ATOM 775 C CA . SER A 1 95 ? -3.105 -3.695 16.513 1.00 95.81 95 SER A CA 1
ATOM 776 C C . SER A 1 95 ? -4.567 -4.105 16.312 1.00 95.81 95 SER A C 1
ATOM 778 O O . SER A 1 95 ? -4.966 -5.191 16.727 1.00 95.81 95 SER A O 1
ATOM 780 N N . VAL A 1 96 ? -5.359 -3.280 15.613 1.00 96.12 96 VAL A N 1
ATOM 781 C CA . VAL A 1 96 ? -6.750 -3.622 15.258 1.00 96.12 96 VAL A CA 1
ATOM 782 C C . VAL A 1 96 ? -6.798 -4.835 14.324 1.00 96.12 96 VAL A C 1
ATOM 784 O O . VAL A 1 96 ? -7.608 -5.736 14.535 1.00 96.12 96 VAL A O 1
ATOM 787 N N . TYR A 1 97 ? -5.912 -4.905 13.324 1.00 95.69 97 TYR A N 1
ATOM 788 C CA . TYR A 1 97 ? -5.806 -6.064 12.433 1.00 95.69 97 TYR A CA 1
ATOM 789 C C . TYR A 1 97 ? -5.531 -7.361 13.207 1.00 95.69 97 TYR A C 1
ATOM 791 O O . TYR A 1 97 ? -6.268 -8.335 13.030 1.00 95.69 97 TYR A O 1
ATOM 799 N N . ASP A 1 98 ? -4.551 -7.356 14.113 1.00 93.44 98 ASP A N 1
ATOM 800 C CA . ASP A 1 98 ? -4.191 -8.533 14.911 1.00 93.44 98 ASP A CA 1
ATOM 801 C C . ASP A 1 98 ? -5.343 -8.991 15.824 1.00 93.44 98 ASP A C 1
ATOM 803 O O . ASP A 1 98 ? -5.561 -10.190 15.998 1.00 93.44 98 ASP A O 1
ATOM 807 N N . GLN A 1 99 ? -6.124 -8.050 16.362 1.00 91.56 99 GLN A N 1
ATOM 808 C CA . GLN A 1 99 ? -7.280 -8.334 17.222 1.00 91.56 99 GLN A CA 1
ATOM 809 C C . GLN A 1 99 ? -8.528 -8.782 16.447 1.00 91.56 99 GLN A C 1
ATOM 811 O O . GLN A 1 99 ? -9.386 -9.466 17.000 1.00 91.56 99 GLN A O 1
ATOM 816 N N . SER A 1 100 ? -8.639 -8.437 15.163 1.00 88.62 100 SER A N 1
ATOM 817 C CA . SER A 1 100 ? -9.828 -8.705 14.338 1.00 88.62 100 SER A CA 1
ATOM 818 C C . SER A 1 100 ? -9.959 -10.148 13.829 1.00 88.62 100 SER A C 1
ATOM 820 O O . SER A 1 100 ? -10.728 -10.413 12.904 1.00 88.62 100 SER A O 1
ATOM 822 N N . ASN A 1 101 ? -9.182 -11.093 14.372 1.00 83.94 101 ASN A N 1
ATOM 823 C CA . ASN A 1 101 ? -9.005 -12.437 13.806 1.00 83.94 101 ASN A CA 1
ATOM 824 C C . ASN A 1 101 ? -8.615 -12.406 12.316 1.00 83.94 101 ASN A C 1
ATOM 826 O O . ASN A 1 101 ? -8.995 -13.296 11.557 1.00 83.94 101 ASN A O 1
ATOM 830 N N . LYS A 1 102 ? -7.860 -11.376 11.905 1.00 80.56 102 LYS A N 1
ATOM 831 C CA . LYS A 1 102 ? -7.407 -11.156 10.524 1.00 80.56 102 LYS A CA 1
ATOM 832 C C . LYS A 1 102 ? -8.548 -11.069 9.502 1.00 80.56 102 LYS A C 1
ATOM 834 O O . LYS A 1 102 ? -8.424 -11.597 8.404 1.00 80.56 102 LYS A O 1
ATOM 839 N N . HIS A 1 103 ? -9.647 -10.402 9.849 1.00 88.56 103 HIS A N 1
ATOM 840 C CA . HIS A 1 103 ? -10.774 -10.214 8.935 1.00 88.56 103 HIS A CA 1
ATOM 841 C C . HIS A 1 103 ? -10.345 -9.512 7.632 1.00 88.56 103 HIS A C 1
ATOM 843 O O . HIS A 1 103 ? -9.693 -8.466 7.684 1.00 88.56 103 HIS A O 1
ATOM 849 N N . ASP A 1 104 ? -10.767 -10.040 6.478 1.00 92.06 104 ASP A N 1
ATOM 850 C CA . ASP A 1 104 ? -10.280 -9.625 5.152 1.00 92.06 104 ASP A CA 1
ATOM 851 C C . ASP A 1 104 ? -10.376 -8.115 4.914 1.00 92.06 104 ASP A C 1
ATOM 853 O O . ASP A 1 104 ? -9.390 -7.487 4.541 1.00 92.06 104 ASP A O 1
ATOM 857 N N . ILE A 1 105 ? -11.520 -7.489 5.222 1.00 95.62 105 ILE A N 1
ATOM 858 C CA . ILE A 1 105 ? -11.689 -6.039 5.003 1.00 95.62 105 ILE A CA 1
ATOM 859 C C . ILE A 1 105 ? -10.678 -5.192 5.798 1.00 95.62 105 ILE A C 1
ATOM 861 O O . ILE A 1 105 ? -10.200 -4.159 5.330 1.00 95.62 105 ILE A O 1
ATOM 865 N N . ILE A 1 106 ? -10.305 -5.641 7.000 1.00 97.00 106 ILE A N 1
ATOM 866 C CA . ILE A 1 106 ? -9.337 -4.949 7.855 1.00 97.00 106 ILE A CA 1
ATOM 867 C C . ILE A 1 106 ? -7.920 -5.211 7.339 1.00 97.00 106 ILE A C 1
ATOM 869 O O . ILE A 1 106 ? -7.097 -4.293 7.320 1.00 97.00 106 ILE A O 1
ATOM 873 N N . ALA A 1 107 ? -7.650 -6.427 6.859 1.00 97.88 107 ALA A N 1
ATOM 874 C CA . ALA A 1 107 ? -6.407 -6.774 6.179 1.00 97.88 107 ALA A CA 1
ATOM 875 C C . ALA A 1 107 ? -6.195 -5.914 4.917 1.00 97.88 107 ALA A C 1
ATOM 877 O O . ALA A 1 107 ? -5.101 -5.393 4.700 1.00 97.88 107 ALA A O 1
ATOM 878 N N . GLU A 1 108 ? -7.245 -5.675 4.131 1.00 98.50 108 GLU A N 1
ATOM 879 C CA . GLU A 1 108 ? -7.221 -4.793 2.960 1.00 98.50 108 GLU A CA 1
ATOM 880 C C . GLU A 1 108 ? -6.933 -3.337 3.339 1.00 98.50 108 GLU A C 1
ATOM 882 O O . GLU A 1 108 ? -6.049 -2.704 2.752 1.00 98.50 108 GLU A O 1
ATOM 887 N N . TYR A 1 109 ? -7.608 -2.806 4.367 1.00 98.44 109 TYR A N 1
ATOM 888 C CA . TYR A 1 109 ? -7.314 -1.465 4.880 1.00 98.44 109 TYR A CA 1
ATOM 889 C C . TYR A 1 109 ? -5.878 -1.340 5.386 1.00 98.44 109 TYR A C 1
ATOM 891 O O . TYR A 1 109 ? -5.235 -0.311 5.157 1.00 98.44 109 TYR A O 1
ATOM 899 N N . TYR A 1 110 ? -5.356 -2.380 6.035 1.00 98.56 110 TYR A N 1
ATOM 900 C CA . TYR A 1 110 ? -3.975 -2.415 6.488 1.00 98.56 110 TYR A CA 1
ATOM 901 C C . TYR A 1 110 ? -2.981 -2.474 5.319 1.00 98.56 110 TYR A C 1
ATOM 903 O O . TYR A 1 110 ? -1.998 -1.730 5.318 1.00 98.56 110 TYR A O 1
ATOM 911 N N . ALA A 1 111 ? -3.256 -3.268 4.281 1.00 98.69 111 ALA A N 1
ATOM 912 C CA . ALA A 1 111 ? -2.443 -3.329 3.068 1.00 98.69 111 ALA A CA 1
ATOM 913 C C . ALA A 1 111 ? -2.381 -1.971 2.348 1.00 98.69 111 ALA A C 1
ATOM 915 O O . ALA A 1 111 ? -1.300 -1.504 1.968 1.00 98.69 111 ALA A O 1
ATOM 916 N N . GLU A 1 112 ? -3.527 -1.299 2.211 1.00 98.75 112 GLU A N 1
ATOM 917 C CA . GLU A 1 112 ? -3.604 0.046 1.641 1.00 98.75 112 GLU A CA 1
ATOM 918 C C . GLU A 1 112 ? -2.811 1.056 2.485 1.00 98.75 112 GLU A C 1
ATOM 920 O O . GLU A 1 112 ? -2.023 1.841 1.946 1.00 98.75 112 GLU A O 1
ATOM 925 N N . ALA A 1 113 ? -2.965 1.013 3.811 1.00 98.62 113 ALA A N 1
ATOM 926 C CA . ALA A 1 113 ? -2.246 1.879 4.739 1.00 98.62 113 ALA A CA 1
ATOM 927 C C . ALA A 1 113 ? -0.722 1.683 4.672 1.00 98.62 113 ALA A C 1
ATOM 929 O O . ALA A 1 113 ? 0.011 2.671 4.614 1.00 98.62 113 ALA A O 1
ATOM 930 N N . LEU A 1 114 ? -0.241 0.436 4.608 1.00 98.69 114 LEU A N 1
ATOM 931 C CA . LEU A 1 114 ? 1.178 0.111 4.416 1.00 98.69 114 LEU A CA 1
ATOM 932 C C . LEU A 1 114 ? 1.710 0.703 3.106 1.00 98.69 114 LEU A C 1
ATOM 934 O O . LEU A 1 114 ? 2.740 1.382 3.100 1.00 98.69 114 LEU A O 1
ATOM 938 N N . SER A 1 115 ? 0.979 0.505 2.006 1.00 98.44 115 SER A N 1
ATOM 939 C CA . SER A 1 115 ? 1.347 1.054 0.699 1.00 98.44 115 SER A CA 1
ATOM 940 C C . SER A 1 115 ? 1.403 2.585 0.711 1.00 98.44 115 SER A C 1
ATOM 942 O O . SER A 1 115 ? 2.298 3.162 0.086 1.00 98.44 115 SER A O 1
ATOM 944 N N . ASN A 1 116 ? 0.461 3.246 1.388 1.00 97.88 116 ASN A N 1
ATOM 945 C CA . ASN A 1 116 ? 0.431 4.703 1.515 1.00 97.88 116 ASN A CA 1
ATOM 946 C C . ASN A 1 116 ? 1.586 5.207 2.388 1.00 97.88 116 ASN A C 1
ATOM 948 O O . ASN A 1 116 ? 2.271 6.152 2.005 1.00 97.88 116 ASN A O 1
ATOM 952 N N . ALA A 1 117 ? 1.866 4.553 3.515 1.00 97.94 117 ALA A N 1
ATOM 953 C CA . ALA A 1 117 ? 2.985 4.915 4.377 1.00 97.94 117 ALA A CA 1
ATOM 954 C C . ALA A 1 117 ? 4.333 4.805 3.640 1.00 97.94 117 ALA A C 1
ATOM 956 O O . ALA A 1 117 ? 5.138 5.732 3.704 1.00 97.94 117 ALA A O 1
ATOM 957 N N . ILE A 1 118 ? 4.555 3.740 2.857 1.00 97.56 118 ILE A N 1
ATOM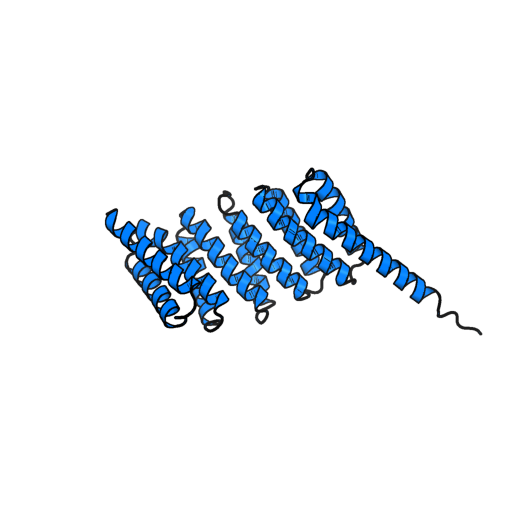 958 C CA . ILE A 1 118 ? 5.755 3.599 2.010 1.00 97.56 118 ILE A CA 1
ATOM 959 C C . ILE A 1 118 ? 5.843 4.730 0.978 1.00 97.56 118 ILE A C 1
ATOM 961 O O . ILE A 1 118 ? 6.923 5.280 0.757 1.00 97.56 118 ILE A O 1
ATOM 965 N N . TYR A 1 119 ? 4.718 5.095 0.355 1.00 96.38 119 TYR A N 1
ATOM 966 C CA . TYR A 1 119 ? 4.663 6.207 -0.593 1.00 96.38 119 TYR A CA 1
ATOM 967 C C . TYR A 1 119 ? 5.060 7.539 0.058 1.00 96.38 119 TYR A C 1
ATOM 969 O O . TYR A 1 119 ? 5.911 8.246 -0.479 1.00 96.38 119 TYR A O 1
ATOM 977 N N . TYR A 1 120 ? 4.489 7.874 1.218 1.00 95.38 120 TYR A N 1
ATOM 978 C CA . TYR A 1 120 ? 4.753 9.149 1.893 1.00 95.38 120 TYR A CA 1
ATOM 979 C C . TYR A 1 120 ? 6.126 9.216 2.558 1.00 95.38 120 TYR A C 1
ATOM 981 O O . TYR A 1 120 ? 6.708 10.295 2.618 1.00 95.38 120 TYR A O 1
ATOM 989 N N . LEU A 1 121 ? 6.692 8.085 2.993 1.00 92.00 121 LEU A N 1
ATOM 990 C CA . LEU A 1 121 ? 8.076 8.041 3.477 1.00 92.00 121 LEU A CA 1
ATOM 991 C C . LEU A 1 121 ? 9.098 8.346 2.375 1.00 92.00 121 LEU A C 1
ATOM 993 O O . LEU A 1 121 ? 10.276 8.531 2.676 1.00 92.00 121 LEU A O 1
ATOM 997 N N . ARG A 1 122 ? 8.692 8.448 1.104 1.00 83.38 122 ARG A N 1
ATOM 998 C CA . ARG A 1 122 ? 9.566 8.938 0.039 1.00 83.38 122 ARG A CA 1
ATOM 999 C C . ARG A 1 122 ? 10.087 10.338 0.377 1.00 83.38 122 ARG A C 1
ATOM 1001 O O . ARG A 1 122 ? 9.329 11.298 0.469 1.00 83.38 122 ARG A O 1
ATOM 1008 N N . GLY A 1 123 ? 11.406 10.454 0.502 1.00 71.56 123 GLY A N 1
ATOM 1009 C CA . GLY A 1 123 ? 12.076 11.706 0.862 1.00 71.56 123 GLY A CA 1
ATOM 1010 C C . GLY A 1 123 ? 12.251 11.919 2.368 1.00 71.56 123 GLY A C 1
ATOM 1011 O O . GLY A 1 123 ? 12.847 12.917 2.761 1.00 71.56 123 GLY A O 1
ATOM 1012 N N . SER A 1 124 ? 11.796 10.988 3.215 1.00 80.88 124 SER A N 1
ATOM 1013 C CA . SER A 1 124 ? 12.328 10.875 4.576 1.00 80.88 124 SER A CA 1
ATOM 1014 C C . SER A 1 124 ? 13.705 10.197 4.527 1.00 80.88 124 SER A C 1
ATOM 1016 O O . SER A 1 124 ? 13.995 9.448 3.594 1.00 80.88 124 SER A O 1
ATOM 1018 N N . TRP A 1 125 ? 14.553 10.381 5.536 1.00 80.62 125 TRP A N 1
ATOM 1019 C CA . TRP A 1 125 ? 15.835 9.660 5.638 1.00 80.62 125 TRP A CA 1
ATOM 1020 C C . TRP A 1 125 ? 15.684 8.245 6.232 1.00 80.62 125 TRP A C 1
ATOM 1022 O O . TRP A 1 125 ? 16.671 7.568 6.499 1.00 80.62 125 TRP A O 1
ATOM 1032 N N . ASP A 1 126 ? 14.445 7.783 6.426 1.00 88.44 126 ASP A N 1
ATOM 1033 C CA . ASP A 1 126 ? 14.124 6.532 7.113 1.00 88.44 126 ASP A CA 1
ATOM 1034 C C . ASP A 1 126 ? 14.064 5.325 6.153 1.00 88.44 126 ASP A C 1
ATOM 1036 O O . ASP A 1 126 ? 12.997 4.868 5.711 1.00 88.44 126 ASP A O 1
ATOM 1040 N N . SER A 1 127 ? 15.240 4.845 5.750 1.00 89.94 127 SER A N 1
ATOM 1041 C CA . SER A 1 127 ? 15.400 3.644 4.917 1.00 89.94 127 SER A CA 1
ATOM 1042 C C . SER A 1 127 ? 15.048 2.359 5.679 1.00 89.94 127 SER A C 1
ATOM 1044 O O . SER A 1 127 ? 14.450 1.435 5.114 1.00 89.94 127 SER A O 1
ATOM 1046 N N . GLU A 1 128 ? 15.366 2.310 6.973 1.00 91.88 128 GLU A N 1
ATOM 1047 C CA . GLU A 1 128 ? 15.082 1.171 7.843 1.00 91.88 128 GLU A CA 1
ATOM 1048 C C . GLU A 1 128 ? 13.575 1.001 8.059 1.00 91.88 128 GLU A C 1
ATOM 1050 O O . GLU A 1 128 ? 13.048 -0.097 7.864 1.00 91.88 128 GLU A O 1
ATOM 1055 N N . GLY A 1 129 ? 12.852 2.081 8.369 1.00 93.12 129 GLY A N 1
ATOM 1056 C CA . GLY A 1 129 ? 11.398 2.066 8.507 1.00 93.12 129 GLY A CA 1
ATOM 1057 C C . GLY A 1 129 ? 10.710 1.629 7.221 1.00 93.12 129 GLY A C 1
ATOM 1058 O O . GLY A 1 129 ? 9.857 0.745 7.253 1.00 93.12 129 GLY A O 1
ATOM 1059 N N . THR A 1 130 ? 11.164 2.118 6.063 1.00 94.88 130 THR A N 1
ATOM 1060 C CA . THR A 1 130 ? 10.652 1.652 4.758 1.00 94.88 130 THR A CA 1
ATOM 1061 C C . THR A 1 130 ? 10.848 0.140 4.583 1.00 94.88 130 THR A C 1
ATOM 1063 O O . THR A 1 130 ? 9.940 -0.563 4.139 1.00 94.88 130 THR A O 1
ATOM 1066 N N . THR A 1 131 ? 12.009 -0.386 4.980 1.00 95.94 131 THR A N 1
ATOM 1067 C CA . THR A 1 131 ? 12.301 -1.827 4.924 1.00 95.94 131 THR A CA 1
ATOM 1068 C C . THR A 1 131 ? 11.388 -2.625 5.861 1.00 95.94 131 THR A C 1
ATOM 1070 O O . THR A 1 131 ? 10.876 -3.677 5.473 1.00 95.94 131 THR A O 1
ATOM 1073 N N . LYS A 1 132 ? 11.120 -2.116 7.072 1.00 96.88 132 LYS A N 1
ATOM 1074 C CA . LYS A 1 132 ? 10.167 -2.724 8.016 1.00 96.88 132 LYS A CA 1
ATOM 1075 C C . LYS A 1 132 ? 8.754 -2.781 7.432 1.00 96.88 132 LYS A C 1
ATOM 1077 O O . LYS A 1 132 ? 8.111 -3.823 7.529 1.00 96.88 132 LYS A O 1
ATOM 1082 N N . LEU A 1 133 ? 8.294 -1.717 6.771 1.00 98.12 133 LEU A N 1
ATOM 1083 C CA . LEU A 1 133 ? 6.983 -1.704 6.111 1.00 98.12 133 LEU A CA 1
ATOM 1084 C C . LEU A 1 133 ? 6.901 -2.703 4.948 1.00 98.12 133 LEU A C 1
ATOM 1086 O O . LEU A 1 133 ? 5.893 -3.395 4.812 1.00 98.12 133 LEU A O 1
ATOM 1090 N N . ILE A 1 134 ? 7.973 -2.850 4.159 1.00 98.25 134 ILE A N 1
ATOM 1091 C CA . ILE A 1 134 ? 8.051 -3.881 3.111 1.00 98.25 134 ILE A CA 1
ATOM 1092 C C . ILE A 1 134 ? 7.974 -5.295 3.704 1.00 98.25 134 ILE A C 1
ATOM 1094 O O . ILE A 1 134 ? 7.299 -6.166 3.159 1.00 98.25 134 ILE A O 1
ATOM 1098 N N . ASN A 1 135 ? 8.614 -5.537 4.848 1.00 98.31 135 ASN A N 1
ATOM 1099 C CA . ASN A 1 135 ? 8.498 -6.826 5.529 1.00 98.31 135 ASN A CA 1
ATOM 1100 C C . ASN A 1 135 ? 7.066 -7.081 6.035 1.00 98.31 135 ASN A C 1
ATOM 1102 O O . ASN A 1 135 ? 6.580 -8.202 5.891 1.00 98.31 135 ASN A O 1
ATOM 1106 N N . LYS A 1 136 ? 6.381 -6.051 6.560 1.00 98.31 136 LYS A N 1
ATOM 1107 C CA . LYS A 1 136 ? 4.975 -6.130 6.998 1.00 98.31 136 LYS A CA 1
ATOM 1108 C C . LYS A 1 136 ? 4.035 -6.483 5.833 1.00 98.31 136 LYS A C 1
ATOM 1110 O O . LYS A 1 136 ? 3.297 -7.457 5.943 1.00 98.31 136 LYS A O 1
ATOM 1115 N N . ILE A 1 137 ? 4.108 -5.784 4.691 1.00 98.56 137 ILE A N 1
ATOM 1116 C CA . ILE A 1 137 ? 3.251 -6.101 3.525 1.00 98.56 137 ILE A CA 1
ATOM 1117 C C . ILE A 1 137 ? 3.582 -7.472 2.920 1.00 98.56 137 ILE A C 1
ATOM 1119 O O . ILE A 1 137 ? 2.683 -8.163 2.449 1.00 98.56 137 ILE A O 1
ATOM 1123 N N . ARG A 1 138 ? 4.847 -7.916 2.984 1.00 98.25 138 ARG A N 1
ATOM 1124 C CA . ARG A 1 138 ? 5.239 -9.266 2.553 1.00 98.25 138 ARG A CA 1
ATOM 1125 C C . ARG A 1 138 ? 4.598 -10.345 3.417 1.00 98.25 138 ARG A C 1
ATOM 1127 O O . ARG A 1 138 ? 4.053 -11.299 2.869 1.00 98.25 138 ARG A O 1
ATOM 1134 N N . ALA A 1 139 ? 4.649 -10.195 4.740 1.00 97.50 139 ALA A N 1
ATOM 1135 C CA . ALA A 1 139 ? 3.976 -11.115 5.653 1.00 97.50 139 ALA A CA 1
ATOM 1136 C C . ALA A 1 139 ? 2.462 -11.129 5.399 1.00 97.50 139 ALA A C 1
ATOM 1138 O O . ALA A 1 139 ? 1.891 -12.197 5.212 1.00 97.50 139 ALA A O 1
ATOM 1139 N N . LEU A 1 140 ? 1.847 -9.949 5.264 1.00 97.69 140 LEU A N 1
ATOM 1140 C CA . LEU A 1 140 ? 0.416 -9.821 4.993 1.00 97.69 140 LEU A CA 1
ATOM 1141 C C . LEU A 1 140 ? -0.002 -10.515 3.686 1.00 97.69 140 LEU A C 1
ATOM 1143 O O . LEU A 1 140 ? -0.954 -11.280 3.685 1.00 97.69 140 LEU A O 1
ATOM 1147 N N . SER A 1 141 ? 0.745 -10.320 2.594 1.00 97.19 141 SER A N 1
ATOM 1148 C CA . SER A 1 141 ? 0.461 -10.972 1.303 1.00 97.19 141 SER A CA 1
ATOM 1149 C C . SER A 1 141 ? 0.629 -12.492 1.317 1.00 97.19 141 SER A C 1
ATOM 1151 O O . SER A 1 141 ? 0.084 -13.173 0.461 1.00 97.19 141 SER A O 1
ATOM 1153 N N . LYS A 1 142 ? 1.420 -13.025 2.256 1.00 96.56 142 LYS A N 1
ATOM 1154 C CA . LYS A 1 142 ? 1.591 -14.470 2.425 1.00 96.56 142 LYS A CA 1
ATOM 1155 C C . LYS A 1 142 ? 0.445 -15.066 3.239 1.00 96.56 142 LYS A C 1
ATOM 1157 O O . LYS A 1 142 ? 0.050 -16.193 2.975 1.00 96.56 142 LYS A O 1
ATOM 1162 N N . ASP A 1 143 ? -0.040 -14.323 4.229 1.00 95.75 143 ASP A N 1
ATOM 1163 C CA . ASP A 1 143 ? -1.184 -14.720 5.049 1.00 95.75 143 ASP A CA 1
ATOM 1164 C C . ASP A 1 143 ? -2.510 -14.644 4.267 1.00 95.75 143 ASP A C 1
ATOM 1166 O O . ASP A 1 143 ? -3.450 -15.342 4.625 1.00 95.75 143 ASP A O 1
ATOM 1170 N N . HIS A 1 144 ? -2.562 -13.820 3.212 1.00 95.50 144 HIS A N 1
ATOM 1171 C CA . HIS A 1 144 ? -3.729 -13.575 2.354 1.00 95.50 144 HIS A CA 1
ATOM 1172 C C . HIS A 1 144 ? -3.345 -13.685 0.869 1.00 95.50 144 HIS A C 1
ATOM 1174 O O . HIS A 1 144 ? -3.370 -12.697 0.129 1.00 95.50 144 HIS A O 1
ATOM 1180 N N . ASP A 1 145 ? -2.893 -14.867 0.446 1.00 94.81 145 ASP A N 1
ATOM 1181 C CA . ASP A 1 145 ? -2.278 -15.086 -0.872 1.00 94.81 145 ASP A CA 1
ATOM 1182 C C . ASP A 1 145 ? -3.271 -15.188 -2.044 1.00 94.81 145 ASP A C 1
ATOM 1184 O O . ASP A 1 145 ? -2.859 -15.192 -3.208 1.00 94.81 145 ASP A O 1
ATOM 1188 N N . ASP A 1 146 ? -4.567 -15.198 -1.750 1.00 95.31 146 ASP A N 1
ATOM 1189 C CA . ASP A 1 146 ? -5.684 -15.181 -2.691 1.00 95.31 146 ASP A CA 1
ATOM 1190 C C . ASP A 1 146 ? -6.433 -13.833 -2.722 1.00 95.31 146 ASP A C 1
ATOM 1192 O O . ASP A 1 146 ? -7.164 -13.549 -3.679 1.00 95.31 146 ASP A O 1
ATOM 1196 N N . ASN A 1 147 ? -6.215 -12.952 -1.737 1.00 97.69 147 ASN A N 1
ATOM 1197 C CA . ASN A 1 147 ? -6.864 -11.645 -1.688 1.00 97.69 147 ASN A CA 1
ATOM 1198 C C . ASN A 1 147 ? -6.235 -10.670 -2.698 1.00 97.69 147 ASN A C 1
ATOM 1200 O O . ASN A 1 147 ? -5.200 -10.035 -2.463 1.00 97.69 147 ASN A O 1
ATOM 1204 N N . ARG A 1 148 ? -6.924 -10.480 -3.827 1.00 97.75 148 ARG A N 1
ATOM 1205 C CA . ARG A 1 148 ? -6.487 -9.601 -4.921 1.00 97.75 148 ARG A CA 1
ATOM 1206 C C . ARG A 1 148 ? -6.141 -8.172 -4.477 1.00 97.75 148 ARG A C 1
ATOM 1208 O O . ARG A 1 148 ? -5.187 -7.597 -5.002 1.00 97.75 148 ARG A O 1
ATOM 1215 N N . ILE A 1 149 ? -6.894 -7.579 -3.549 1.00 98.38 149 ILE A N 1
ATOM 1216 C CA . ILE A 1 149 ? -6.673 -6.192 -3.105 1.00 98.38 149 ILE A CA 1
ATOM 1217 C C . ILE A 1 149 ? -5.344 -6.087 -2.347 1.00 98.38 149 ILE A C 1
ATOM 1219 O O . ILE A 1 149 ? -4.542 -5.186 -2.614 1.00 98.38 149 ILE A O 1
ATOM 1223 N N . ILE A 1 150 ? -5.057 -7.050 -1.471 1.00 98.62 150 ILE A N 1
ATOM 1224 C CA . ILE A 1 150 ? -3.789 -7.124 -0.733 1.00 98.62 150 ILE A CA 1
ATOM 1225 C C . ILE A 1 150 ? -2.618 -7.358 -1.694 1.00 98.62 150 ILE A C 1
ATOM 1227 O O . ILE A 1 150 ? -1.599 -6.669 -1.607 1.00 98.62 150 ILE A O 1
ATOM 1231 N N . LEU A 1 151 ? -2.774 -8.267 -2.659 1.00 98.62 151 LEU A N 1
ATOM 1232 C CA . LEU A 1 151 ? -1.769 -8.555 -3.689 1.00 98.62 151 LEU A CA 1
ATOM 1233 C C . LEU A 1 151 ? -1.455 -7.332 -4.571 1.00 98.62 151 LEU A C 1
ATOM 1235 O O . LEU A 1 151 ? -0.292 -7.071 -4.897 1.00 98.62 151 LEU A O 1
ATOM 1239 N N . LEU A 1 152 ? -2.465 -6.530 -4.914 1.00 98.81 152 LEU A N 1
ATOM 1240 C CA . LEU A 1 152 ? -2.267 -5.267 -5.624 1.00 98.81 152 LEU A CA 1
ATOM 1241 C C . LEU A 1 152 ? -1.482 -4.261 -4.769 1.00 98.81 152 LEU A C 1
ATOM 1243 O O . LEU A 1 152 ? -0.521 -3.649 -5.246 1.00 98.81 152 LEU A O 1
ATOM 1247 N N . HIS A 1 153 ? -1.838 -4.111 -3.490 1.00 98.75 153 HIS A N 1
ATOM 1248 C CA . HIS A 1 153 ? -1.111 -3.233 -2.572 1.00 98.75 153 HIS A CA 1
ATOM 1249 C C . HIS A 1 153 ? 0.314 -3.708 -2.281 1.00 98.75 153 HIS A C 1
ATOM 1251 O O . HIS A 1 153 ? 1.199 -2.872 -2.079 1.00 98.75 153 HIS A O 1
ATOM 1257 N N . TYR A 1 154 ? 0.575 -5.013 -2.339 1.00 98.75 154 TYR A N 1
ATOM 1258 C CA . TYR A 1 154 ? 1.926 -5.563 -2.334 1.00 98.75 154 TYR A CA 1
ATOM 1259 C C . TYR A 1 154 ? 2.727 -5.062 -3.546 1.00 98.75 154 TYR A C 1
ATOM 1261 O O . TYR A 1 154 ? 3.778 -4.441 -3.365 1.00 98.75 154 TYR A O 1
ATOM 1269 N N . ALA A 1 155 ? 2.215 -5.223 -4.772 1.00 98.75 155 ALA A N 1
ATOM 1270 C CA . ALA A 1 155 ? 2.900 -4.749 -5.981 1.00 98.75 155 ALA A CA 1
ATOM 1271 C C . ALA A 1 155 ? 3.158 -3.230 -5.946 1.00 98.75 155 ALA A C 1
ATOM 1273 O O . ALA A 1 155 ? 4.276 -2.771 -6.204 1.00 98.75 155 ALA A O 1
ATOM 1274 N N . LYS A 1 156 ? 2.148 -2.455 -5.533 1.00 98.75 156 LYS A N 1
ATOM 1275 C CA . LYS A 1 156 ? 2.237 -0.998 -5.373 1.00 98.75 156 LYS A CA 1
ATOM 1276 C C . LYS A 1 156 ? 3.277 -0.585 -4.328 1.00 98.75 156 LYS A C 1
ATOM 1278 O O . LYS A 1 156 ? 4.062 0.337 -4.556 1.00 98.75 156 LYS A O 1
ATOM 1283 N N . SER A 1 157 ? 3.340 -1.292 -3.198 1.00 98.62 157 SER A N 1
ATOM 1284 C CA . SER A 1 157 ? 4.340 -1.063 -2.146 1.00 98.62 157 SER A CA 1
ATOM 1285 C C . SER A 1 157 ? 5.764 -1.256 -2.667 1.00 98.62 157 SER A C 1
ATOM 1287 O O . SER A 1 157 ? 6.631 -0.418 -2.416 1.00 98.62 157 SER A O 1
ATOM 1289 N N . TYR A 1 158 ? 5.999 -2.309 -3.451 1.00 98.56 158 TYR A N 1
ATOM 1290 C CA . TYR A 1 158 ? 7.295 -2.562 -4.082 1.00 98.56 158 TYR A CA 1
ATOM 1291 C C . TYR A 1 158 ? 7.657 -1.492 -5.116 1.00 98.56 158 TYR A C 1
ATOM 1293 O O . TYR A 1 158 ? 8.782 -0.993 -5.105 1.00 98.56 158 TYR A O 1
ATOM 1301 N N . SER A 1 159 ? 6.711 -1.085 -5.965 1.00 98.12 159 SER A N 1
ATOM 1302 C CA . SER A 1 159 ? 6.903 0.003 -6.934 1.00 98.12 159 SER A CA 1
ATOM 1303 C C . SER A 1 159 ? 7.306 1.320 -6.251 1.00 98.12 159 SER A C 1
ATOM 1305 O O . SER A 1 159 ? 8.282 1.967 -6.658 1.00 98.12 159 SER A O 1
ATOM 1307 N N . ASN A 1 160 ? 6.626 1.677 -5.154 1.00 97.25 160 ASN A N 1
ATOM 1308 C CA . ASN A 1 160 ? 6.942 2.853 -4.339 1.00 97.25 160 ASN A CA 1
ATOM 1309 C C . ASN A 1 160 ? 8.317 2.747 -3.664 1.00 97.25 160 ASN A C 1
ATOM 1311 O O . ASN A 1 160 ? 9.098 3.702 -3.701 1.00 97.25 160 ASN A O 1
ATOM 1315 N N . ALA A 1 161 ? 8.641 1.589 -3.084 1.00 97.12 161 ALA A N 1
ATOM 1316 C CA . ALA A 1 161 ? 9.931 1.367 -2.441 1.00 97.12 161 ALA A CA 1
ATOM 1317 C C . ALA A 1 161 ? 11.089 1.414 -3.448 1.00 97.12 161 ALA A C 1
ATOM 1319 O O . ALA A 1 161 ? 12.089 2.073 -3.177 1.00 97.12 161 ALA A O 1
ATOM 1320 N N . ILE A 1 162 ? 10.945 0.809 -4.633 1.00 97.31 162 ILE A N 1
ATOM 1321 C CA . ILE A 1 162 ? 11.947 0.891 -5.709 1.00 97.31 162 ILE A CA 1
ATOM 1322 C C . ILE A 1 162 ? 12.187 2.352 -6.090 1.00 97.31 162 ILE A C 1
ATOM 1324 O O . ILE A 1 162 ? 13.332 2.795 -6.101 1.00 97.31 162 ILE A O 1
ATOM 1328 N N . ASN A 1 163 ? 11.128 3.133 -6.326 1.00 94.25 163 ASN A N 1
ATOM 1329 C CA . ASN A 1 163 ? 11.250 4.561 -6.638 1.00 94.25 163 ASN A CA 1
ATOM 1330 C C . ASN A 1 163 ? 12.071 5.316 -5.580 1.00 94.25 163 ASN A C 1
ATOM 1332 O O . ASN A 1 163 ? 12.993 6.068 -5.906 1.00 94.25 163 ASN A O 1
ATOM 1336 N N . ARG A 1 164 ? 11.754 5.079 -4.305 1.00 92.75 164 ARG A N 1
ATOM 1337 C CA . ARG A 1 164 ? 12.442 5.680 -3.164 1.00 92.75 164 ARG A CA 1
ATOM 1338 C C . ARG A 1 164 ? 13.912 5.271 -3.097 1.00 92.75 164 ARG A C 1
ATOM 1340 O O . ARG A 1 164 ? 14.782 6.128 -3.211 1.00 92.75 164 ARG A O 1
ATOM 1347 N N . PHE A 1 165 ? 14.195 3.978 -2.955 1.00 94.69 165 PHE A N 1
ATOM 1348 C CA . PHE A 1 165 ? 15.558 3.480 -2.767 1.00 94.69 165 PHE A CA 1
ATOM 1349 C C . PHE A 1 165 ? 16.471 3.835 -3.947 1.00 94.69 165 PHE A C 1
ATOM 1351 O O . PHE A 1 165 ? 17.645 4.132 -3.742 1.00 94.69 165 PHE A O 1
ATOM 1358 N N . CYS A 1 166 ? 15.934 3.891 -5.166 1.00 92.69 166 CYS A N 1
ATOM 1359 C CA . CYS A 1 166 ? 16.699 4.215 -6.371 1.00 92.69 166 CYS A CA 1
ATOM 1360 C C . CYS A 1 166 ? 17.022 5.708 -6.460 1.00 92.69 166 CYS A C 1
ATOM 1362 O O . CYS A 1 166 ? 18.127 6.090 -6.869 1.00 92.69 166 CYS A O 1
ATOM 1364 N N . SER A 1 167 ? 16.078 6.551 -6.025 1.00 89.00 167 SER A N 1
ATOM 1365 C CA . SER A 1 167 ? 16.304 7.991 -5.865 1.00 89.00 167 SER A CA 1
ATOM 1366 C C . SER A 1 167 ? 17.416 8.252 -4.843 1.00 89.00 167 SER A C 1
ATOM 1368 O O . SER A 1 167 ? 18.324 9.035 -5.119 1.00 89.00 167 SER A O 1
ATOM 1370 N N . ASP A 1 168 ? 17.408 7.502 -3.738 1.00 89.25 168 ASP A N 1
ATOM 1371 C CA . ASP A 1 168 ? 18.368 7.612 -2.631 1.00 89.25 168 ASP A CA 1
ATOM 1372 C C . ASP A 1 168 ? 19.686 6.837 -2.879 1.00 89.25 168 ASP A C 1
ATOM 1374 O O . ASP A 1 168 ? 20.539 6.755 -2.001 1.00 89.25 168 ASP A O 1
ATOM 1378 N N . ARG A 1 169 ? 19.882 6.276 -4.084 1.00 90.06 169 ARG A N 1
ATOM 1379 C CA . ARG A 1 169 ? 21.077 5.509 -4.511 1.00 90.06 169 ARG A CA 1
ATOM 1380 C C . ARG A 1 169 ? 21.373 4.233 -3.713 1.00 90.06 169 ARG A C 1
ATOM 1382 O O . ARG A 1 169 ? 22.497 3.734 -3.721 1.00 90.06 169 ARG A O 1
ATOM 1389 N N . HIS A 1 170 ? 20.363 3.633 -3.096 1.00 91.69 170 HIS A N 1
ATOM 1390 C CA . HIS A 1 170 ? 20.458 2.308 -2.486 1.00 91.69 170 HIS A CA 1
ATOM 1391 C C . HIS A 1 170 ? 20.341 1.203 -3.553 1.00 91.69 170 HIS A C 1
ATOM 1393 O O . HIS A 1 170 ? 19.413 0.393 -3.538 1.00 91.69 170 HIS A O 1
ATOM 1399 N N . ASN A 1 171 ? 21.283 1.177 -4.501 1.00 92.00 171 ASN A N 1
ATOM 1400 C CA . ASN A 1 171 ? 21.206 0.363 -5.722 1.00 92.00 171 ASN A CA 1
ATOM 1401 C C . ASN A 1 171 ? 21.010 -1.138 -5.431 1.00 92.00 171 ASN A C 1
ATOM 1403 O O . ASN A 1 171 ? 20.169 -1.778 -6.054 1.00 92.00 171 ASN A O 1
ATOM 1407 N N . PHE A 1 172 ? 21.707 -1.683 -4.426 1.00 94.44 172 PHE A N 1
ATOM 1408 C CA . PHE A 1 172 ? 21.537 -3.081 -4.010 1.00 94.44 172 PHE A CA 1
ATOM 1409 C C . PHE A 1 172 ? 20.106 -3.391 -3.533 1.00 94.44 172 PHE A C 1
ATOM 1411 O O . PHE A 1 172 ? 19.557 -4.448 -3.841 1.00 94.44 172 PHE A O 1
ATOM 1418 N N . ILE A 1 173 ? 19.475 -2.459 -2.809 1.00 95.31 173 ILE A N 1
ATOM 1419 C CA . ILE A 1 173 ? 18.094 -2.621 -2.337 1.00 95.31 173 ILE A CA 1
ATOM 1420 C C . ILE A 1 173 ? 17.126 -2.570 -3.523 1.00 95.31 173 ILE A C 1
ATOM 1422 O O . ILE A 1 173 ? 16.216 -3.393 -3.592 1.00 95.31 173 ILE A O 1
ATOM 1426 N N . CYS A 1 174 ? 17.342 -1.667 -4.485 1.00 95.31 174 CYS A N 1
ATOM 1427 C CA . CYS A 1 174 ? 16.543 -1.628 -5.713 1.00 95.31 174 CYS A CA 1
ATOM 1428 C C . CYS A 1 174 ? 16.575 -2.946 -6.481 1.00 95.31 174 CYS A C 1
ATOM 1430 O O . CYS A 1 174 ? 15.519 -3.454 -6.855 1.00 95.31 174 CYS A O 1
ATOM 1432 N N . ASP A 1 175 ? 17.767 -3.505 -6.687 1.00 96.81 175 ASP A N 1
ATOM 1433 C CA . ASP A 1 175 ? 17.938 -4.764 -7.412 1.00 96.81 175 ASP A CA 1
ATOM 1434 C C . ASP A 1 175 ? 17.195 -5.903 -6.715 1.00 96.81 175 ASP A C 1
ATOM 1436 O O . ASP A 1 175 ? 16.449 -6.648 -7.355 1.00 96.81 175 ASP A O 1
ATOM 1440 N N . LYS A 1 176 ? 17.342 -5.993 -5.387 1.00 97.94 176 LYS A N 1
ATOM 1441 C CA . LYS A 1 176 ? 16.649 -6.989 -4.570 1.00 97.94 176 LYS A CA 1
ATOM 1442 C C . LYS A 1 176 ? 15.129 -6.848 -4.672 1.00 97.94 176 LYS A C 1
ATOM 1444 O O . LYS A 1 176 ? 14.443 -7.835 -4.929 1.00 97.94 176 LYS A O 1
ATOM 1449 N N . LEU A 1 177 ? 14.599 -5.636 -4.497 1.00 98.31 177 LEU A N 1
ATOM 1450 C CA . LEU A 1 177 ? 13.157 -5.387 -4.566 1.00 98.31 177 LEU A CA 1
ATOM 1451 C C . LEU A 1 177 ? 12.597 -5.673 -5.961 1.00 98.31 177 LEU A C 1
ATOM 1453 O O . LEU A 1 177 ? 11.534 -6.280 -6.074 1.00 98.31 177 LEU A O 1
ATOM 1457 N N . LEU A 1 178 ? 13.305 -5.286 -7.025 1.00 98.44 178 LEU A N 1
ATOM 1458 C CA . LEU A 1 178 ? 12.868 -5.573 -8.389 1.00 98.44 178 LEU A CA 1
ATOM 1459 C C . LEU A 1 178 ? 12.878 -7.077 -8.680 1.00 98.44 178 LEU A C 1
ATOM 1461 O O . LEU A 1 178 ? 11.954 -7.578 -9.318 1.00 98.44 178 LEU A O 1
ATOM 1465 N N . PHE A 1 179 ? 13.893 -7.807 -8.214 1.00 98.44 179 PHE A N 1
ATOM 1466 C CA . PHE A 1 179 ? 13.939 -9.263 -8.343 1.00 98.44 179 PHE A CA 1
ATOM 1467 C C . PHE A 1 179 ? 12.759 -9.938 -7.629 1.00 98.44 179 PHE A C 1
ATOM 1469 O O . PHE A 1 179 ? 12.063 -10.760 -8.225 1.00 98.44 179 PHE A O 1
ATOM 1476 N N . GLU A 1 180 ? 12.483 -9.556 -6.382 1.00 98.25 180 GLU A N 1
ATOM 1477 C CA . GLU A 1 180 ? 11.331 -10.065 -5.629 1.00 98.25 180 GLU A CA 1
ATOM 1478 C C . GLU A 1 180 ? 9.999 -9.739 -6.330 1.00 98.25 180 GLU A C 1
ATOM 1480 O O . GLU A 1 180 ? 9.138 -10.614 -6.457 1.00 98.25 180 GLU A O 1
ATOM 1485 N N . LEU A 1 181 ? 9.844 -8.516 -6.851 1.00 98.56 181 LEU A N 1
ATOM 1486 C CA . LEU A 1 181 ? 8.648 -8.120 -7.592 1.00 98.56 181 LEU A CA 1
ATOM 1487 C C . LEU A 1 181 ? 8.488 -8.926 -8.889 1.00 98.56 181 LEU A C 1
ATOM 1489 O O . LEU A 1 181 ? 7.381 -9.367 -9.178 1.00 98.56 181 LEU A O 1
ATOM 1493 N N . ARG A 1 182 ? 9.569 -9.200 -9.633 1.00 98.44 182 ARG A N 1
ATOM 1494 C CA . ARG A 1 182 ? 9.540 -10.073 -10.826 1.00 98.44 182 ARG A CA 1
ATOM 1495 C C . ARG A 1 182 ? 9.003 -11.468 -10.509 1.00 98.44 182 ARG A C 1
ATOM 1497 O O . ARG A 1 182 ? 8.167 -11.995 -11.243 1.00 98.44 182 ARG A O 1
ATOM 1504 N N . MET A 1 183 ? 9.457 -12.061 -9.407 1.00 98.06 183 MET A N 1
ATOM 1505 C CA . MET A 1 183 ? 8.985 -13.379 -8.973 1.00 98.06 183 MET A CA 1
ATOM 1506 C C . MET A 1 183 ? 7.491 -13.363 -8.638 1.00 98.06 183 MET A C 1
ATOM 1508 O O . MET A 1 183 ? 6.768 -14.291 -8.999 1.00 98.06 183 MET A O 1
ATOM 1512 N N . PHE A 1 184 ? 7.030 -12.298 -7.981 1.00 98.19 184 PHE A N 1
ATOM 1513 C CA . PHE A 1 184 ? 5.625 -12.097 -7.646 1.00 98.19 184 PHE A CA 1
ATOM 1514 C C . PHE A 1 184 ? 4.748 -11.931 -8.896 1.00 98.19 184 PHE A C 1
ATOM 1516 O O . PHE A 1 184 ? 3.819 -12.704 -9.117 1.00 98.19 184 PHE A O 1
ATOM 1523 N N . VAL A 1 185 ? 5.073 -10.982 -9.775 1.00 97.56 185 VAL A N 1
ATOM 1524 C CA . VAL A 1 185 ? 4.248 -10.646 -10.953 1.00 97.56 185 VAL A CA 1
ATOM 1525 C C . VAL A 1 185 ? 4.200 -11.786 -11.973 1.00 97.56 185 VAL A C 1
ATOM 1527 O O . VAL A 1 185 ? 3.257 -11.866 -12.757 1.00 97.56 185 VAL A O 1
ATOM 1530 N N . ASN A 1 186 ? 5.180 -12.697 -11.956 1.00 97.19 186 ASN A N 1
ATOM 1531 C CA . ASN A 1 186 ? 5.161 -13.907 -12.775 1.00 97.19 186 ASN A CA 1
ATOM 1532 C C . ASN A 1 186 ? 4.083 -14.919 -12.329 1.00 97.19 186 ASN A C 1
ATOM 1534 O O . ASN A 1 186 ? 3.620 -15.727 -13.138 1.00 97.19 186 ASN A O 1
ATOM 1538 N N . LYS A 1 187 ? 3.660 -14.876 -11.060 1.00 96.75 187 LYS A N 1
ATOM 1539 C CA . LYS A 1 187 ? 2.522 -15.662 -10.553 1.00 96.75 187 LYS A CA 1
ATOM 1540 C C . LYS A 1 187 ? 1.176 -15.005 -10.869 1.00 96.75 187 LYS A C 1
ATOM 1542 O O . LYS A 1 187 ? 0.192 -15.708 -11.040 1.00 96.75 187 LYS A O 1
ATOM 1547 N N . HIS A 1 188 ? 1.156 -13.682 -11.032 1.00 96.38 188 HIS A N 1
ATOM 1548 C CA . HIS A 1 188 ? -0.044 -12.885 -11.318 1.00 96.38 188 HIS A CA 1
ATOM 1549 C C . HIS A 1 188 ? 0.015 -12.270 -12.723 1.00 96.38 188 HIS A C 1
ATOM 1551 O O . HIS A 1 188 ? -0.197 -11.071 -12.917 1.00 96.38 188 HIS A O 1
ATOM 1557 N N . ARG A 1 189 ? 0.382 -13.089 -13.718 1.00 95.50 189 ARG A N 1
ATOM 1558 C CA . ARG A 1 189 ? 0.703 -12.626 -15.079 1.00 95.50 189 ARG A CA 1
ATOM 1559 C C . ARG A 1 189 ? -0.466 -11.966 -15.804 1.00 95.50 189 ARG A C 1
ATOM 1561 O O . ARG A 1 189 ? -0.207 -11.080 -16.615 1.00 95.50 189 ARG A O 1
ATOM 1568 N N . ASP A 1 190 ? -1.689 -12.367 -15.487 1.00 95.50 190 ASP A N 1
ATOM 1569 C CA . ASP A 1 190 ? -2.900 -11.921 -16.181 1.00 95.50 190 ASP A CA 1
ATOM 1570 C C . ASP A 1 190 ? -3.625 -10.779 -15.450 1.00 95.50 190 ASP A C 1
ATOM 1572 O O . ASP A 1 190 ? -4.543 -10.174 -16.000 1.00 95.50 190 ASP A O 1
ATOM 1576 N N . ASP A 1 191 ? -3.189 -10.427 -14.234 1.00 97.88 191 ASP A N 1
ATOM 1577 C CA . ASP A 1 191 ? -3.767 -9.312 -13.484 1.00 97.88 191 ASP A CA 1
ATOM 1578 C C . ASP A 1 191 ? -3.198 -7.976 -13.970 1.00 97.88 191 ASP A C 1
ATOM 1580 O O . ASP A 1 191 ? -2.091 -7.571 -13.608 1.00 97.88 191 ASP A O 1
ATOM 1584 N N . VAL A 1 192 ? -3.971 -7.273 -14.794 1.00 98.19 192 VAL A N 1
ATOM 1585 C CA . VAL A 1 192 ? -3.532 -6.034 -15.440 1.00 98.19 192 VAL A CA 1
ATOM 1586 C C . VAL A 1 192 ? -3.095 -4.945 -14.452 1.00 98.19 192 VAL A C 1
ATOM 1588 O O . VAL A 1 192 ? -2.134 -4.235 -14.743 1.00 98.19 192 VAL A O 1
ATOM 1591 N N . ASP A 1 193 ? -3.721 -4.825 -13.277 1.00 98.44 193 ASP A N 1
ATOM 1592 C CA . ASP A 1 193 ? -3.370 -3.776 -12.311 1.00 98.44 193 ASP A CA 1
ATOM 1593 C C . ASP A 1 193 ? -2.026 -4.079 -11.636 1.00 98.44 193 ASP A C 1
ATOM 1595 O O . ASP A 1 193 ? -1.178 -3.194 -11.504 1.00 98.44 193 ASP A O 1
ATOM 1599 N N . ILE A 1 194 ? -1.773 -5.350 -11.301 1.00 98.69 194 ILE A N 1
ATOM 1600 C CA . ILE A 1 194 ? -0.460 -5.793 -10.806 1.00 98.69 194 ILE A CA 1
ATOM 1601 C C . ILE A 1 194 ? 0.621 -5.568 -11.875 1.00 98.69 194 ILE A C 1
ATOM 1603 O O . ILE A 1 194 ? 1.734 -5.134 -11.564 1.00 98.69 194 ILE A O 1
ATOM 1607 N N . GLN A 1 195 ? 0.303 -5.815 -13.148 1.00 98.56 195 GLN A N 1
ATOM 1608 C CA . GLN A 1 195 ? 1.240 -5.596 -14.253 1.00 98.56 195 GLN A CA 1
ATOM 1609 C C . GLN A 1 195 ? 1.499 -4.104 -14.526 1.00 98.56 195 GLN A C 1
ATOM 1611 O O . GLN A 1 195 ? 2.611 -3.748 -14.922 1.00 98.56 195 GLN A O 1
ATOM 1616 N N . VAL A 1 196 ? 0.532 -3.219 -14.263 1.00 98.75 196 VAL A N 1
ATOM 1617 C CA . VAL A 1 196 ? 0.736 -1.759 -14.284 1.00 98.75 196 VAL A CA 1
ATOM 1618 C C . VAL A 1 196 ? 1.735 -1.339 -13.204 1.00 98.75 196 VAL A C 1
ATOM 1620 O O . VAL A 1 196 ? 2.676 -0.601 -13.503 1.00 98.75 196 VAL A O 1
ATOM 1623 N N . GLU A 1 197 ? 1.591 -1.835 -11.972 1.00 98.69 197 GLU A N 1
ATOM 1624 C CA . GLU A 1 197 ? 2.541 -1.536 -10.890 1.00 98.69 197 GLU A CA 1
ATOM 1625 C C . GLU A 1 197 ? 3.946 -2.074 -11.198 1.00 98.69 197 GLU A C 1
ATOM 1627 O O . GLU A 1 197 ? 4.951 -1.410 -10.931 1.00 98.69 197 GLU A O 1
ATOM 1632 N N . PHE A 1 198 ? 4.034 -3.235 -11.851 1.00 98.69 198 PHE A N 1
ATOM 1633 C CA . PHE A 1 198 ? 5.304 -3.767 -12.333 1.00 98.69 198 PHE A CA 1
ATOM 1634 C C . PHE A 1 198 ? 5.948 -2.887 -13.413 1.00 98.69 198 PHE A C 1
ATOM 1636 O O . PHE A 1 198 ? 7.126 -2.542 -13.307 1.00 98.69 198 PHE A O 1
ATOM 1643 N N . ALA A 1 199 ? 5.184 -2.456 -14.421 1.00 98.50 199 ALA A N 1
ATOM 1644 C CA . ALA A 1 199 ? 5.660 -1.534 -15.454 1.00 98.50 199 ALA A CA 1
ATOM 1645 C C . ALA A 1 199 ? 6.147 -0.200 -14.852 1.00 98.50 199 ALA A C 1
ATOM 1647 O O . ALA A 1 199 ? 7.144 0.382 -15.299 1.00 98.50 199 ALA A O 1
ATOM 1648 N N . GLN A 1 200 ? 5.474 0.274 -13.800 1.00 98.56 200 GLN A N 1
ATOM 1649 C CA . GLN A 1 200 ? 5.870 1.470 -13.065 1.00 98.56 200 GLN A CA 1
ATOM 1650 C C . GLN A 1 200 ? 7.195 1.256 -12.318 1.00 98.56 200 GLN A C 1
ATOM 1652 O O . GLN A 1 200 ? 8.080 2.113 -12.405 1.00 98.56 200 GLN A O 1
ATOM 1657 N N . ALA A 1 201 ? 7.376 0.113 -11.651 1.00 98.38 201 ALA A N 1
ATOM 1658 C CA . ALA A 1 201 ? 8.628 -0.257 -10.992 1.00 98.38 201 ALA A CA 1
ATOM 1659 C C . ALA A 1 201 ? 9.805 -0.358 -11.979 1.00 98.38 201 ALA A C 1
ATOM 1661 O O . ALA A 1 201 ? 10.880 0.189 -11.718 1.00 98.38 201 ALA A O 1
ATOM 1662 N N . LEU A 1 202 ? 9.584 -0.982 -13.141 1.00 98.31 202 LEU A N 1
ATOM 1663 C CA . LEU A 1 202 ? 10.554 -1.043 -14.238 1.00 98.31 202 LEU A CA 1
ATOM 1664 C C . LEU A 1 202 ? 10.948 0.359 -14.714 1.00 98.31 202 LEU A C 1
ATOM 1666 O O . LEU A 1 202 ? 12.126 0.659 -14.873 1.00 98.31 202 LEU A O 1
ATOM 1670 N N . THR A 1 203 ? 9.982 1.264 -14.866 1.00 97.31 203 THR A N 1
ATOM 1671 C CA . THR A 1 203 ? 10.273 2.650 -15.257 1.00 97.31 203 THR A CA 1
ATOM 1672 C C . THR A 1 203 ? 11.063 3.396 -14.174 1.00 97.31 203 THR A C 1
ATOM 1674 O O . THR A 1 203 ? 11.962 4.176 -14.491 1.00 97.31 203 THR A O 1
ATOM 1677 N N . ASN A 1 204 ? 10.768 3.145 -12.895 1.00 95.62 204 ASN A N 1
ATOM 1678 C CA . ASN A 1 204 ? 11.441 3.785 -11.762 1.00 95.62 204 ASN A CA 1
ATOM 1679 C C . ASN A 1 204 ? 12.929 3.404 -11.659 1.00 95.62 204 ASN A C 1
ATOM 1681 O O . ASN A 1 204 ? 13.734 4.234 -11.234 1.00 95.62 204 ASN A O 1
ATOM 1685 N N . ILE A 1 205 ? 13.320 2.188 -12.065 1.00 96.31 205 ILE A N 1
ATOM 1686 C CA . ILE A 1 205 ? 14.720 1.740 -11.963 1.00 96.31 205 ILE A CA 1
ATOM 1687 C C . ILE A 1 205 ? 15.609 2.211 -13.126 1.00 96.31 205 ILE A C 1
ATOM 1689 O O . ILE A 1 205 ? 16.826 2.286 -12.958 1.00 96.31 205 ILE A O 1
ATOM 1693 N N . ILE A 1 206 ? 15.032 2.580 -14.280 1.00 95.19 206 ILE A N 1
ATOM 1694 C CA . ILE A 1 206 ? 15.783 2.955 -15.499 1.00 95.19 206 ILE A CA 1
ATOM 1695 C C . ILE A 1 206 ? 16.844 4.016 -15.218 1.00 95.19 206 ILE A C 1
ATOM 1697 O O . ILE A 1 206 ? 17.993 3.859 -15.623 1.00 95.19 206 ILE A O 1
ATOM 1701 N N . GLY A 1 207 ? 16.479 5.075 -14.489 1.00 91.25 207 GLY A N 1
ATOM 1702 C CA . GLY A 1 207 ? 17.409 6.157 -14.166 1.00 91.25 207 GLY A CA 1
ATOM 1703 C C . GLY A 1 207 ? 18.610 5.684 -13.344 1.00 91.25 207 GLY A C 1
ATOM 1704 O O . GLY A 1 207 ? 19.712 6.195 -13.527 1.00 91.25 207 GLY A O 1
ATOM 1705 N N . THR A 1 208 ? 18.420 4.677 -12.489 1.00 93.12 208 THR A N 1
ATOM 1706 C CA . THR A 1 208 ? 19.511 4.055 -11.731 1.00 93.12 208 THR A CA 1
ATOM 1707 C C . THR A 1 208 ? 20.420 3.272 -12.661 1.00 93.12 208 THR A C 1
ATOM 1709 O O . THR A 1 208 ? 21.612 3.550 -12.704 1.00 93.12 208 THR A O 1
ATOM 1712 N N . PHE A 1 209 ? 19.885 2.353 -13.466 1.00 94.75 209 PHE A N 1
ATOM 1713 C CA . PHE A 1 209 ? 20.719 1.561 -14.376 1.00 94.75 209 PHE A CA 1
ATOM 1714 C C . PHE A 1 209 ? 21.480 2.422 -15.377 1.00 94.75 209 PHE A C 1
ATOM 1716 O O . PHE A 1 209 ? 22.666 2.195 -15.603 1.00 94.75 209 PHE A O 1
ATOM 1723 N N . ALA A 1 210 ? 20.839 3.454 -15.914 1.00 91.94 210 ALA A N 1
ATOM 1724 C CA . ALA A 1 210 ? 21.493 4.341 -16.854 1.00 91.94 210 ALA A CA 1
ATOM 1725 C C . ALA A 1 210 ? 22.593 5.191 -16.190 1.00 91.94 210 ALA A C 1
ATOM 1727 O O . ALA A 1 210 ? 23.692 5.297 -16.732 1.00 91.94 210 ALA A O 1
ATOM 1728 N N . ARG A 1 211 ? 22.342 5.730 -14.985 1.00 90.62 211 ARG A N 1
ATOM 1729 C CA . ARG A 1 211 ? 23.347 6.466 -14.196 1.00 90.62 211 ARG A CA 1
ATOM 1730 C C . ARG A 1 211 ? 24.559 5.601 -13.851 1.00 90.62 211 ARG A C 1
ATOM 1732 O O . ARG A 1 211 ? 25.685 6.068 -13.968 1.00 90.62 211 ARG A O 1
ATOM 1739 N N . GLU A 1 212 ? 24.327 4.356 -13.447 1.00 92.00 212 GLU A N 1
ATOM 1740 C CA . GLU A 1 212 ? 25.382 3.406 -13.070 1.00 92.00 212 GLU A CA 1
ATOM 1741 C C . GLU A 1 212 ? 26.007 2.685 -14.282 1.00 92.00 212 GLU A C 1
ATOM 1743 O O . GLU A 1 212 ? 26.797 1.762 -14.105 1.00 92.00 212 GLU A O 1
ATOM 1748 N N . ARG A 1 213 ? 25.655 3.074 -15.521 1.00 91.81 213 ARG A N 1
ATOM 1749 C CA . ARG A 1 213 ? 26.150 2.470 -16.777 1.00 91.81 213 ARG A CA 1
ATOM 1750 C C . ARG A 1 213 ? 25.922 0.954 -16.876 1.00 91.81 213 ARG A C 1
ATOM 1752 O O . ARG A 1 213 ? 26.685 0.232 -17.514 1.00 91.81 213 ARG A O 1
ATOM 1759 N N . ARG A 1 214 ? 24.829 0.476 -16.286 1.00 94.19 214 ARG A N 1
ATOM 1760 C CA . ARG A 1 214 ? 24.384 -0.925 -16.292 1.00 94.19 214 ARG A CA 1
ATOM 1761 C C . ARG A 1 214 ? 23.573 -1.216 -17.552 1.00 94.19 214 ARG A C 1
ATOM 1763 O O . ARG A 1 214 ? 22.349 -1.336 -17.521 1.00 94.19 214 ARG A O 1
ATOM 1770 N N . THR A 1 215 ? 24.259 -1.221 -18.694 1.00 93.44 215 THR A N 1
ATOM 1771 C CA . THR A 1 215 ? 23.639 -1.285 -20.030 1.00 93.44 215 THR A CA 1
ATOM 1772 C C . THR A 1 215 ? 22.856 -2.574 -20.263 1.00 93.44 215 THR A C 1
ATOM 1774 O O . THR A 1 215 ? 21.774 -2.533 -20.845 1.00 93.44 215 THR A O 1
ATOM 1777 N N . ASN A 1 216 ? 23.358 -3.708 -19.774 1.00 95.19 216 ASN A N 1
ATOM 1778 C CA . ASN A 1 216 ? 22.685 -4.998 -19.909 1.00 95.19 216 ASN A CA 1
ATOM 1779 C C . ASN A 1 216 ? 21.353 -5.008 -19.150 1.00 95.19 216 ASN A C 1
ATOM 1781 O O . ASN A 1 216 ? 20.319 -5.357 -19.719 1.00 95.19 216 ASN A O 1
ATOM 1785 N N . GLU A 1 217 ? 21.351 -4.561 -17.895 1.00 96.38 217 GLU A N 1
ATOM 1786 C CA . GLU A 1 217 ? 20.150 -4.504 -17.064 1.00 96.38 217 GLU A CA 1
ATOM 1787 C C . GLU A 1 217 ? 19.152 -3.457 -17.565 1.00 96.38 217 GLU A C 1
ATOM 1789 O O . GLU A 1 217 ? 17.944 -3.701 -17.552 1.00 96.38 217 GLU A O 1
ATOM 1794 N N . LEU A 1 218 ? 19.641 -2.319 -18.071 1.00 95.94 218 LEU A N 1
ATOM 1795 C CA . LEU A 1 218 ? 18.806 -1.324 -18.740 1.00 95.94 218 LEU A CA 1
ATOM 1796 C C . LEU A 1 218 ? 18.096 -1.926 -19.961 1.00 95.94 218 LEU A C 1
ATOM 1798 O O . LEU A 1 218 ? 16.876 -1.806 -20.083 1.00 95.94 218 LEU A O 1
ATOM 1802 N N . ASN A 1 219 ? 18.834 -2.612 -20.837 1.00 95.31 219 ASN A N 1
ATOM 1803 C CA . ASN A 1 219 ? 18.265 -3.274 -22.011 1.00 95.31 219 ASN A CA 1
ATOM 1804 C C . ASN A 1 219 ? 17.254 -4.358 -21.625 1.00 95.31 219 ASN A C 1
ATOM 1806 O O . ASN A 1 219 ? 16.200 -4.466 -22.254 1.00 95.31 219 ASN A O 1
ATOM 1810 N N . GLN A 1 220 ? 17.537 -5.122 -20.569 1.00 97.25 220 GLN A N 1
ATOM 1811 C CA . GLN A 1 220 ? 16.619 -6.128 -20.050 1.00 97.25 220 GLN A CA 1
ATOM 1812 C C . GLN A 1 220 ? 15.300 -5.495 -19.578 1.00 97.25 220 GLN A C 1
ATOM 1814 O O . GLN A 1 220 ? 14.231 -5.931 -19.998 1.00 97.25 220 GLN A O 1
ATOM 1819 N N . VAL A 1 221 ? 15.362 -4.425 -18.779 1.00 97.50 221 VAL A N 1
ATOM 1820 C CA . VAL A 1 221 ? 14.173 -3.697 -18.300 1.00 97.50 221 VAL A CA 1
ATOM 1821 C C . VAL A 1 221 ? 13.361 -3.101 -19.451 1.00 97.50 221 VAL A C 1
ATOM 1823 O O . VAL A 1 221 ? 12.134 -3.197 -19.455 1.00 97.50 221 VAL A O 1
ATOM 1826 N N . LEU A 1 222 ? 14.024 -2.525 -20.459 1.00 96.88 222 LEU A N 1
ATOM 1827 C CA . LEU A 1 222 ? 13.352 -2.004 -21.653 1.00 96.88 222 LEU A CA 1
ATOM 1828 C C . LEU A 1 222 ? 12.679 -3.113 -22.470 1.00 96.88 222 LEU A C 1
ATOM 1830 O O . LEU A 1 222 ? 11.625 -2.890 -23.064 1.00 96.88 222 LEU A O 1
ATOM 1834 N N . ASN A 1 223 ? 13.263 -4.308 -22.518 1.00 97.56 223 ASN A N 1
ATOM 1835 C CA . ASN A 1 223 ? 12.632 -5.450 -23.168 1.00 97.56 223 ASN A CA 1
ATOM 1836 C C . ASN A 1 223 ? 11.411 -5.941 -22.375 1.00 97.56 223 ASN A C 1
ATOM 1838 O O . ASN A 1 223 ? 10.343 -6.122 -22.955 1.00 97.56 223 ASN A O 1
ATOM 1842 N N . GLU A 1 224 ? 11.534 -6.078 -21.052 1.00 97.69 224 GLU A N 1
ATOM 1843 C CA . GLU A 1 224 ? 10.428 -6.469 -20.166 1.00 97.69 224 GLU A CA 1
ATOM 1844 C C . GLU A 1 224 ? 9.232 -5.512 -20.304 1.00 97.69 224 GLU A C 1
ATOM 1846 O O . GLU A 1 224 ? 8.098 -5.957 -20.485 1.00 97.69 224 GLU A O 1
ATOM 1851 N N . ILE A 1 225 ? 9.466 -4.194 -20.316 1.00 96.56 225 ILE A N 1
ATOM 1852 C CA . ILE A 1 225 ? 8.370 -3.224 -20.441 1.00 96.56 225 ILE A CA 1
ATOM 1853 C C . ILE A 1 225 ? 7.711 -3.260 -21.834 1.00 96.56 225 ILE A C 1
ATOM 1855 O O . ILE A 1 225 ? 6.493 -3.132 -21.942 1.00 96.56 225 ILE A O 1
ATOM 1859 N N . ARG A 1 226 ? 8.473 -3.518 -22.911 1.00 97.12 226 ARG A N 1
ATOM 1860 C CA . ARG A 1 226 ? 7.921 -3.717 -24.269 1.00 97.12 226 ARG A CA 1
ATOM 1861 C C . ARG A 1 226 ? 7.091 -4.995 -24.379 1.00 97.12 226 ARG A C 1
ATOM 1863 O O . ARG A 1 226 ? 6.057 -4.998 -25.048 1.00 97.12 226 ARG A O 1
ATOM 1870 N N . GLN A 1 227 ? 7.514 -6.069 -23.714 1.00 97.12 227 GLN A N 1
ATOM 1871 C CA . GLN A 1 227 ? 6.735 -7.306 -23.639 1.00 97.12 227 GLN A CA 1
ATOM 1872 C C . GLN A 1 227 ? 5.405 -7.073 -22.915 1.00 97.12 227 GLN A C 1
ATOM 1874 O O . GLN A 1 227 ? 4.367 -7.528 -23.394 1.00 97.12 227 GLN A O 1
ATOM 1879 N N . LEU A 1 228 ? 5.406 -6.297 -21.823 1.00 96.75 228 LEU A N 1
ATOM 1880 C CA . LEU A 1 228 ? 4.172 -5.884 -21.147 1.00 96.75 228 LEU A CA 1
ATOM 1881 C C . LEU A 1 228 ? 3.242 -5.100 -22.077 1.00 96.75 228 LEU A C 1
ATOM 1883 O O . LEU A 1 228 ? 2.057 -5.415 -22.142 1.00 96.75 228 LEU A O 1
ATOM 1887 N N . ALA A 1 229 ? 3.773 -4.136 -22.830 1.00 97.12 229 ALA A N 1
ATOM 1888 C CA . ALA A 1 229 ? 2.997 -3.359 -23.801 1.00 97.12 229 ALA A CA 1
ATOM 1889 C C . ALA A 1 229 ? 2.371 -4.229 -24.892 1.00 97.12 229 ALA A C 1
ATOM 1891 O O . ALA A 1 229 ? 1.229 -4.005 -25.281 1.00 97.12 229 ALA A O 1
ATOM 1892 N N . SER A 1 230 ? 3.119 -5.228 -25.361 1.00 97.62 230 SER A N 1
ATOM 1893 C CA . SER A 1 230 ? 2.659 -6.167 -26.387 1.00 97.62 230 SER A CA 1
ATOM 1894 C C . SER A 1 230 ? 1.568 -7.094 -25.851 1.00 97.62 230 SER A C 1
ATOM 1896 O O . SER A 1 230 ? 0.632 -7.422 -26.571 1.00 97.62 230 SER A O 1
ATOM 1898 N N . ARG A 1 231 ? 1.668 -7.499 -24.578 1.00 97.44 231 ARG A N 1
ATOM 1899 C CA . ARG A 1 231 ? 0.660 -8.331 -23.909 1.00 97.44 231 ARG A CA 1
ATOM 1900 C C . ARG A 1 231 ? -0.611 -7.553 -23.558 1.00 97.44 231 ARG A C 1
ATOM 1902 O O . ARG A 1 231 ? -1.694 -8.122 -23.612 1.00 97.44 231 ARG A O 1
ATOM 1909 N N . PHE A 1 232 ? -0.488 -6.269 -23.223 1.00 97.38 232 PHE A N 1
ATOM 1910 C CA . PHE A 1 232 ? -1.608 -5.389 -22.873 1.00 97.38 232 PHE A CA 1
ATOM 1911 C C . PHE A 1 232 ? -1.705 -4.186 -23.830 1.00 97.38 232 PHE A C 1
ATOM 1913 O O . PHE A 1 232 ? -1.540 -3.036 -23.404 1.00 97.38 232 PHE A O 1
ATOM 1920 N N . PRO A 1 233 ? -1.992 -4.418 -25.126 1.00 97.12 233 PRO A N 1
ATOM 1921 C CA . PRO A 1 233 ? -1.950 -3.370 -26.148 1.00 97.12 233 PRO A CA 1
ATOM 1922 C C . PRO A 1 233 ? -2.977 -2.258 -25.905 1.00 97.12 233 PRO A C 1
ATOM 1924 O O . PRO A 1 233 ? -2.706 -1.096 -26.187 1.00 97.12 233 PRO A O 1
ATOM 1927 N N . SER A 1 234 ? -4.133 -2.591 -25.324 1.00 97.38 234 SER A N 1
ATOM 1928 C CA . SER A 1 234 ? -5.212 -1.637 -25.033 1.00 97.38 234 SER A CA 1
ATOM 1929 C C . SER A 1 234 ? -5.071 -0.925 -23.682 1.00 97.38 234 SER A C 1
ATOM 1931 O O . SER A 1 234 ? -5.893 -0.072 -23.361 1.00 97.38 234 SER A O 1
ATOM 1933 N N . ASN A 1 235 ? -4.072 -1.268 -22.858 1.00 98.19 235 ASN A N 1
ATOM 1934 C CA . ASN A 1 235 ? -3.897 -0.625 -21.557 1.00 98.19 235 ASN A CA 1
ATOM 1935 C C . ASN A 1 235 ? -3.076 0.665 -21.692 1.00 98.19 235 ASN A C 1
ATOM 1937 O O . ASN A 1 235 ? -1.847 0.631 -21.747 1.00 98.19 235 ASN A O 1
ATOM 1941 N N . GLU A 1 236 ? -3.758 1.808 -21.687 1.00 97.81 236 GLU A N 1
ATOM 1942 C CA . GLU A 1 236 ? -3.145 3.130 -21.873 1.00 97.81 236 GLU A CA 1
ATOM 1943 C C . GLU A 1 236 ? -2.021 3.435 -20.871 1.00 97.81 236 GLU A C 1
ATOM 1945 O O . GLU A 1 236 ? -1.006 4.026 -21.242 1.00 97.81 236 GLU A O 1
ATOM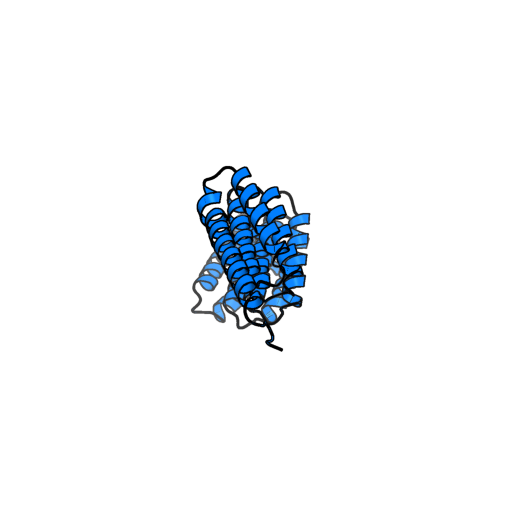 1950 N N . LYS A 1 237 ? -2.156 3.000 -19.609 1.00 98.06 237 LYS A N 1
ATOM 1951 C CA . LYS A 1 237 ? -1.131 3.232 -18.578 1.00 98.06 237 LYS A CA 1
ATOM 1952 C C . LYS A 1 237 ? 0.169 2.503 -18.912 1.00 98.06 237 LYS A C 1
ATOM 1954 O O . LYS A 1 237 ? 1.236 3.107 -18.825 1.00 98.06 237 LYS A O 1
ATOM 1959 N N . ILE A 1 238 ? 0.096 1.234 -19.318 1.00 98.31 238 ILE A N 1
ATOM 1960 C CA . ILE A 1 238 ? 1.276 0.463 -19.732 1.00 98.31 238 ILE A CA 1
ATOM 1961 C C . ILE A 1 238 ? 1.911 1.096 -20.974 1.00 98.31 238 ILE A C 1
ATOM 1963 O O . ILE A 1 238 ? 3.129 1.280 -20.994 1.00 98.31 238 ILE A O 1
ATOM 1967 N N . GLN A 1 239 ? 1.109 1.499 -21.967 1.00 98.06 239 GLN A N 1
ATOM 1968 C CA . GLN A 1 239 ? 1.631 2.164 -23.169 1.00 98.06 239 GLN A CA 1
ATOM 1969 C C . GLN A 1 239 ? 2.378 3.461 -22.817 1.00 98.06 239 GLN A C 1
ATOM 1971 O O . GLN A 1 239 ? 3.514 3.665 -23.248 1.00 98.06 239 GLN A O 1
ATOM 1976 N N . LEU A 1 240 ? 1.796 4.297 -21.952 1.00 98.00 240 LEU A N 1
ATOM 1977 C CA . LEU A 1 240 ? 2.426 5.531 -21.484 1.00 98.00 240 LEU A CA 1
ATOM 1978 C C . LEU A 1 240 ? 3.746 5.269 -20.740 1.00 98.00 240 LEU A C 1
ATOM 1980 O O . LEU A 1 240 ? 4.727 5.994 -20.935 1.00 98.00 240 LEU A O 1
ATOM 1984 N N . LEU A 1 241 ? 3.793 4.232 -19.898 1.00 97.69 241 LEU A N 1
ATOM 1985 C CA . LEU A 1 241 ? 5.002 3.854 -19.162 1.00 97.69 241 LEU A CA 1
ATOM 1986 C C . LEU A 1 241 ? 6.127 3.405 -20.098 1.00 97.69 241 LEU A C 1
ATOM 1988 O O . LEU A 1 241 ? 7.280 3.768 -19.872 1.00 97.69 241 LEU A O 1
ATOM 1992 N N . VAL A 1 242 ? 5.809 2.706 -21.187 1.00 95.44 242 VAL A N 1
ATOM 1993 C CA . VAL A 1 242 ? 6.794 2.317 -22.210 1.00 95.44 242 VAL A CA 1
ATOM 1994 C C . VAL A 1 242 ? 7.349 3.536 -22.931 1.00 95.44 242 VAL A C 1
ATOM 1996 O O . VAL A 1 242 ? 8.567 3.667 -23.059 1.00 95.44 242 VAL A O 1
ATOM 1999 N N . THR A 1 243 ? 6.487 4.463 -23.355 1.00 95.81 243 THR A N 1
ATOM 2000 C CA . THR A 1 243 ? 6.930 5.724 -23.965 1.00 95.81 243 THR A CA 1
ATOM 2001 C C . THR A 1 243 ? 7.861 6.480 -23.022 1.00 95.81 243 THR A C 1
ATOM 2003 O O . THR A 1 243 ? 8.945 6.910 -23.421 1.00 95.81 243 THR A O 1
ATOM 2006 N N . ARG A 1 244 ? 7.489 6.582 -21.741 1.00 96.06 244 ARG A N 1
ATOM 2007 C CA . ARG A 1 244 ? 8.320 7.216 -20.714 1.00 96.06 244 ARG A CA 1
ATOM 2008 C C . ARG A 1 244 ? 9.658 6.499 -20.535 1.00 96.06 244 ARG A C 1
ATOM 2010 O O . ARG A 1 244 ? 10.685 7.170 -20.467 1.00 96.06 244 ARG A O 1
ATOM 2017 N N . ALA A 1 245 ? 9.661 5.170 -20.482 1.00 95.12 245 ALA A N 1
ATOM 2018 C CA . ALA A 1 245 ? 10.867 4.358 -20.359 1.00 95.12 245 ALA A CA 1
ATOM 2019 C C . ALA A 1 245 ? 11.849 4.597 -21.518 1.00 95.12 245 ALA A C 1
ATOM 2021 O O . ALA A 1 245 ? 13.034 4.819 -21.273 1.00 95.12 245 ALA A O 1
ATOM 2022 N N . ILE A 1 246 ? 11.348 4.637 -22.758 1.00 92.62 246 ILE A N 1
ATOM 2023 C CA . ILE A 1 246 ? 12.149 4.905 -23.965 1.00 92.62 246 ILE A CA 1
ATOM 2024 C C . ILE A 1 246 ? 12.733 6.324 -23.943 1.00 92.62 246 ILE A C 1
ATOM 2026 O O . ILE A 1 246 ? 13.911 6.525 -24.244 1.00 92.62 246 ILE A O 1
ATOM 2030 N N . ILE A 1 247 ? 11.935 7.325 -23.558 1.00 92.62 247 ILE A N 1
ATOM 2031 C CA . ILE A 1 247 ? 12.426 8.703 -23.433 1.00 92.62 247 ILE A CA 1
ATOM 2032 C C . ILE A 1 247 ? 13.539 8.766 -22.381 1.00 92.62 247 ILE A C 1
ATOM 2034 O O . ILE A 1 247 ? 14.613 9.299 -22.660 1.00 92.62 247 ILE A O 1
ATOM 2038 N N . LEU A 1 248 ? 13.320 8.184 -21.199 1.00 90.62 248 LEU A N 1
ATOM 2039 C CA . LEU A 1 248 ? 14.301 8.191 -20.111 1.00 90.62 248 LEU A CA 1
ATOM 2040 C C . LEU A 1 248 ? 15.615 7.495 -20.495 1.00 90.62 248 LEU A C 1
ATOM 2042 O O . LEU A 1 248 ? 16.685 8.025 -20.179 1.00 90.62 248 LEU A O 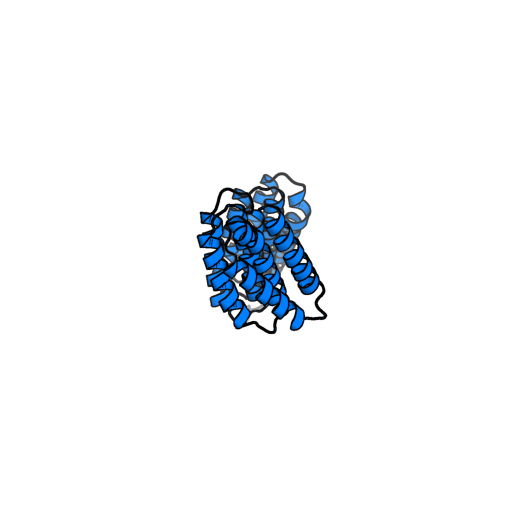1
ATOM 2046 N N . SER A 1 249 ? 15.561 6.356 -21.193 1.00 89.31 249 SER A N 1
ATOM 2047 C CA . SER A 1 249 ? 16.776 5.672 -21.652 1.00 89.31 249 SER A CA 1
ATOM 2048 C C . SER A 1 249 ? 17.547 6.518 -22.668 1.00 89.31 249 SER A C 1
ATOM 2050 O O . SER A 1 249 ? 18.743 6.735 -22.490 1.00 89.31 249 SER A O 1
ATOM 2052 N N . SER A 1 250 ? 16.862 7.110 -23.654 1.00 87.81 250 SER A N 1
ATOM 2053 C CA . SER A 1 250 ? 17.501 7.948 -24.684 1.00 87.81 250 SER A CA 1
ATOM 2054 C C . SER A 1 250 ? 18.156 9.221 -24.123 1.00 87.81 250 SER A C 1
ATOM 2056 O O . SER A 1 250 ? 19.226 9.636 -24.567 1.00 87.81 250 SER A O 1
ATOM 2058 N N . LEU A 1 251 ? 17.548 9.845 -23.106 1.00 83.12 251 LEU A N 1
ATOM 2059 C CA . LEU A 1 251 ? 18.127 11.008 -22.424 1.00 83.12 251 LEU A CA 1
ATOM 2060 C C . LEU A 1 251 ? 19.383 10.646 -21.630 1.00 83.12 251 LEU A C 1
ATOM 2062 O O . LEU A 1 251 ? 20.238 11.503 -21.411 1.00 83.12 251 LEU A O 1
ATOM 2066 N N . SER A 1 252 ? 19.480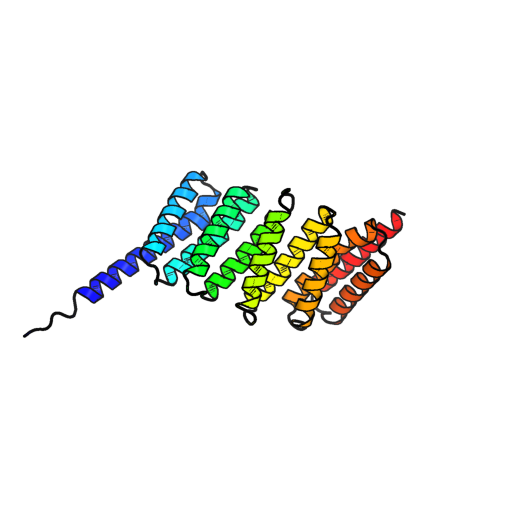 9.398 -21.183 1.00 74.94 252 SER A N 1
ATOM 2067 C CA . SER A 1 252 ? 20.633 8.916 -20.430 1.00 74.94 252 SER A CA 1
ATOM 2068 C C . SER A 1 252 ? 21.805 8.547 -21.342 1.00 74.94 252 SER A C 1
ATOM 2070 O O . SER A 1 252 ? 22.952 8.691 -20.934 1.00 74.94 252 SER A O 1
ATOM 2072 N N . GLU A 1 253 ? 21.535 8.152 -22.589 1.00 69.31 253 GLU A N 1
ATOM 2073 C CA . GLU A 1 253 ? 22.559 7.948 -23.624 1.00 69.31 253 GLU A CA 1
ATOM 2074 C C . GLU A 1 253 ? 23.202 9.273 -24.062 1.00 69.31 253 GLU A C 1
ATOM 2076 O O . GLU A 1 253 ? 24.414 9.334 -24.219 1.00 69.31 253 GLU A O 1
ATOM 2081 N N . LYS A 1 254 ? 22.417 10.357 -24.175 1.00 60.25 254 LYS A N 1
ATOM 2082 C CA . LYS A 1 254 ? 22.891 11.691 -24.609 1.00 60.25 254 LYS A CA 1
ATOM 2083 C C . LYS A 1 254 ? 23.715 12.471 -23.574 1.00 60.25 254 LYS A C 1
ATOM 2085 O O . LYS A 1 254 ? 24.246 13.525 -23.903 1.00 60.25 254 LYS A O 1
ATOM 2090 N N . LYS A 1 255 ? 23.748 12.025 -22.314 1.00 55.84 255 LYS A N 1
ATOM 2091 C CA . LYS A 1 255 ? 24.526 12.660 -21.230 1.00 55.84 255 LYS A CA 1
ATOM 2092 C C . LYS A 1 255 ? 25.931 12.062 -21.061 1.00 55.84 255 LYS A C 1
ATOM 2094 O O . LYS A 1 255 ? 26.636 12.473 -20.140 1.00 55.84 255 LYS A O 1
ATOM 2099 N N . ASN A 1 256 ? 26.302 11.101 -21.908 1.00 44.28 256 ASN A N 1
ATOM 2100 C CA . ASN A 1 256 ? 27.651 10.543 -22.026 1.00 44.28 256 ASN A CA 1
ATOM 2101 C C . ASN A 1 256 ? 28.354 11.095 -23.269 1.00 44.28 256 ASN A C 1
ATOM 2103 O O . ASN A 1 256 ? 29.596 10.968 -23.298 1.00 44.28 256 ASN A O 1
#

Foldseek 3Di:
DDDPDPPPVVVVVVVLVVLLVLLVVLLCCLQPPCLPDDVVSNVVSLVVLLVSCVVVLQDPSSLLSSLLSLLSVLLSCLVVLVLVSNVVSLVSLVVSCVSNVNDPSSLLSSLSSLLSSLQSCQVPPCLVVLVVSLVVLVVSCVVVVPNPSSLLSNLSSLLSNLLRCLVVVVLVVNVVSLVVLVVSCVVVVPPLSSLLSNLSSLLSCLLSCLVVVVVVVLVVSLVSLVVSCVVCVPDPSSVVSNVSSVVSNVVSVVVD

Sequence (256 aa):
MKIPLSSDKKSISETEDRSETRARELMDLITHFAPKQPVTEFYNWITEFLSLNEKNPNNKEIQELLSRSLKSSIRMFGERKSFADMLNVLDNLHSVYDQSNKHDIIAEYYAEALSNAIYYLRGSWDSEGTTKLINKIRALSKDHDDNRIILLHYAKSYSNAINRFCSDRHNFICDKLLFELRMFVNKHRDDVDIQVEFAQALTNIIGTFARERRTNELNQVLNEIRQLASRFPSNEKIQLLVTRAIILSSLSEKKN